Protein AF-0000000084495344 (afdb_homodimer)

Secondary structure (DSSP, 8-state):
-HHHHHHHHHHHHHHHHHHHHHS-GGGHHHHHHHHHHHHHHHHHHHHHHHHTTSEE-SS-SBTTTB-S-IIIIIIIHHHHHHHHHHT--TTS-HHHHHHHHHHHHHHHHHHHHHHHHH-SS-EESS--HHHHHHHHHHHHHHHHHHHHHHHHHHHHHHHHHHH-/-HHHHHHHHHHHHHHHHHHHHHS-GGGHHHHHHHHHHHHHHHHHHHHHHHHTTSEE-SS-SSTTTB-S-IIIIIIIHHHHHHHHHHT--TTS-HHHHHHHHHHHHHHHHHHHHHHHHH-SS-EESS--HHHHHHHHHHHHHHHHHHHHHHHHHHHHHHHHHHH-

Radius of gyration: 20.52 Å; Cα contacts (8 Å, |Δi|>4): 368; chains: 2; bounding box: 49×56×41 Å

Foldseek 3Di:
DVVVVVVLVVLVVCLVVCLPPLADPVCNVLLVLLLVLLLVVQVVVQVVCVVVFQKFFPDDPDPPPDRDLCSVRNGNLSSLLSSLLRPQDPPDDPVVNVVSLLVSLVVSLVVVVCCQVPHRGMHGGNQDSVNVSVVSSVSSVVSNVVSCVVVVCVVVVVVVVVVD/DVVVVVVLVVLVVCLVVCLDVLADPVCNVLLVLLLVLLLVPQVVVQVVCVVVFQKFFPDDPDPPPDRDLCSVRNGNLSSLLSSLLRPQDPPDDPVVNVVSLLVSLVVVLVVVVCCQVPHRGMHGGNQDSVNVSVVSSVSSVVSNVVSCVVVVCVVVVVVVVVVD

Sequence (328 aa):
MIMEYFILAAMWVFGFVGFILFIPHKDRRKGFLALMVFQAFIWLCDMPSFTFGLLSAPVWEFPKATDLAITINYFFYPVLFSIYYVNQKPQETKWTRFTYFFVWISAITIFDIIIEKYTDLLEYGFLTWYGMWIYIVFLFFVSQACCNWFFKDKALFQAERRETMIMEYFILAAMWVFGFVGFILFIPHKDRRKGFLALMVFQAFIWLCDMPSFTFGLLSAPVWEFPKATDLAITINYFFYPVLFSIYYVNQKPQETKWTRFTYFFVWISAITIFDIIIEKYTDLLEYGFLTWYGMWIYIVFLFFVSQACCNWFFKDKALFQAERRET

Organism: NCBI:txid1637975

Structure (mmCIF, N/CA/C/O backbone):
data_AF-0000000084495344-model_v1
#
loop_
_entity.id
_entity.type
_entity.pdbx_description
1 polymer 'Uncharacterized protein'
#
loop_
_atom_site.group_PDB
_atom_site.id
_atom_site.type_symbol
_atom_site.label_atom_id
_atom_site.label_alt_id
_atom_site.label_comp_id
_atom_site.label_asym_id
_atom_site.label_entity_id
_atom_site.label_seq_id
_atom_site.pdbx_PDB_ins_code
_atom_site.Cartn_x
_atom_site.Cartn_y
_atom_site.Cartn_z
_atom_site.occupancy
_atom_site.B_iso_or_equiv
_atom_site.auth_seq_id
_atom_site.auth_comp_id
_atom_site.auth_asym_id
_atom_site.auth_atom_id
_atom_site.pdbx_PDB_model_num
ATOM 1 N N . MET A 1 1 ? -14.719 -14.5 -18.672 1 77.62 1 MET A N 1
ATOM 2 C CA . MET A 1 1 ? -13.383 -13.906 -18.641 1 77.62 1 MET A CA 1
ATOM 3 C C . MET A 1 1 ? -13.422 -12.461 -19.125 1 77.62 1 MET A C 1
ATOM 5 O O . MET A 1 1 ? -12.969 -11.555 -18.422 1 77.62 1 MET A O 1
ATOM 9 N N . ILE A 1 2 ? -14.211 -12.227 -20.25 1 82.5 2 ILE A N 1
ATOM 10 C CA . ILE A 1 2 ? -14.266 -10.883 -20.812 1 82.5 2 ILE A CA 1
ATOM 11 C C . ILE A 1 2 ? -15.086 -9.977 -19.891 1 82.5 2 ILE A C 1
ATOM 13 O O . ILE A 1 2 ? -14.711 -8.828 -19.641 1 82.5 2 ILE A O 1
ATOM 17 N N . MET A 1 3 ? -16.172 -10.484 -19.406 1 89.19 3 MET A N 1
ATOM 18 C CA . MET A 1 3 ? -17.031 -9.711 -18.516 1 89.19 3 MET A CA 1
ATOM 19 C C . MET A 1 3 ? -16.281 -9.266 -17.266 1 89.19 3 MET A C 1
ATOM 21 O O . MET A 1 3 ? -16.484 -8.156 -16.766 1 89.19 3 MET A O 1
ATOM 25 N N . GLU A 1 4 ? -15.445 -10.016 -16.797 1 92.12 4 GLU A N 1
ATOM 26 C CA . GLU A 1 4 ? -14.68 -9.719 -15.586 1 92.12 4 GLU A CA 1
ATOM 27 C C . GLU A 1 4 ? -13.727 -8.547 -15.82 1 92.12 4 GLU A C 1
ATOM 29 O O . GLU A 1 4 ? -13.562 -7.691 -14.953 1 92.12 4 GLU A O 1
ATOM 34 N N . TYR A 1 5 ? -13.227 -8.445 -16.984 1 90.44 5 TYR A N 1
ATOM 35 C CA . TYR A 1 5 ? -12.289 -7.363 -17.297 1 90.44 5 TYR A CA 1
ATOM 36 C C . TYR A 1 5 ? -13.031 -6.043 -17.469 1 90.44 5 TYR A C 1
ATOM 38 O O . TYR A 1 5 ? -12.5 -4.98 -17.141 1 90.44 5 TYR A O 1
ATOM 46 N N . PHE A 1 6 ? -14.234 -6.215 -17.984 1 91.06 6 PHE A N 1
ATOM 47 C CA . PHE A 1 6 ? -15.055 -5.016 -18.078 1 91.06 6 PHE A CA 1
ATOM 48 C C . PHE A 1 6 ? -15.422 -4.492 -16.703 1 91.06 6 PHE A C 1
ATOM 50 O O . PHE A 1 6 ? -15.43 -3.281 -16.469 1 91.06 6 PHE A O 1
ATOM 57 N N . ILE A 1 7 ? -15.727 -5.395 -15.836 1 91.94 7 ILE A N 1
ATOM 58 C CA . ILE A 1 7 ? -16.078 -5.016 -14.469 1 91.94 7 ILE A CA 1
ATOM 59 C C . ILE A 1 7 ? -14.875 -4.371 -13.781 1 91.94 7 ILE A C 1
ATOM 61 O O . ILE A 1 7 ? -15.016 -3.361 -13.086 1 91.94 7 ILE A O 1
ATOM 65 N N . LEU A 1 8 ? -13.727 -4.906 -14.023 1 93.06 8 LEU A N 1
ATOM 66 C CA . LEU A 1 8 ? -12.508 -4.352 -13.453 1 93.06 8 LEU A CA 1
ATOM 67 C C . LEU A 1 8 ? -12.258 -2.941 -13.977 1 93.06 8 LEU A C 1
ATOM 69 O O . LEU A 1 8 ? -11.938 -2.035 -13.203 1 93.06 8 LEU A O 1
ATOM 73 N N . ALA A 1 9 ? -12.43 -2.783 -15.273 1 92.62 9 ALA A N 1
ATOM 74 C CA . ALA A 1 9 ? -12.258 -1.465 -15.875 1 92.62 9 ALA A CA 1
ATOM 75 C C . ALA A 1 9 ? -13.258 -0.465 -15.305 1 92.62 9 ALA A C 1
ATOM 77 O O . ALA A 1 9 ? -12.914 0.688 -15.039 1 92.62 9 ALA A O 1
ATOM 78 N N . ALA A 1 10 ? -14.422 -0.917 -15.141 1 92.31 10 ALA A N 1
ATOM 79 C CA . ALA A 1 10 ? -15.453 -0.066 -14.562 1 92.31 10 ALA A CA 1
ATOM 80 C C . ALA A 1 10 ? -15.094 0.342 -13.133 1 92.31 10 ALA A C 1
ATOM 82 O O . ALA A 1 10 ? -15.32 1.487 -12.734 1 92.31 10 ALA A O 1
ATOM 83 N N . MET A 1 11 ? -14.523 -0.569 -12.367 1 92.94 11 MET A N 1
ATOM 84 C CA . MET A 1 11 ? -14.125 -0.271 -10.992 1 92.94 11 MET A CA 1
ATOM 85 C C . MET A 1 11 ? -13.023 0.788 -10.961 1 92.94 11 MET A C 1
ATOM 87 O O . MET A 1 11 ? -13 1.631 -10.062 1 92.94 11 MET A O 1
ATOM 91 N N . TRP A 1 12 ? -12.188 0.731 -11.945 1 92.25 12 TRP A N 1
ATOM 92 C CA . TRP A 1 12 ? -11.148 1.755 -12.047 1 92.25 12 TRP A CA 1
ATOM 93 C C . TRP A 1 12 ? -11.758 3.121 -12.344 1 92.25 12 TRP A C 1
ATOM 95 O O . TRP A 1 12 ? -11.43 4.109 -11.68 1 92.25 12 TRP A O 1
ATOM 105 N N . VAL A 1 13 ? -12.641 3.152 -13.25 1 92.94 13 VAL A N 1
ATOM 106 C CA . VAL A 1 13 ? -13.281 4.402 -13.641 1 92.94 13 VAL A CA 1
ATOM 107 C C . VAL A 1 13 ? -14.117 4.941 -12.484 1 92.94 13 VAL A C 1
ATOM 109 O O . VAL A 1 13 ? -13.977 6.102 -12.094 1 92.94 13 VAL A O 1
ATOM 112 N N . PHE A 1 14 ? -14.898 4.082 -11.898 1 91.81 14 PHE A N 1
ATOM 113 C CA . PHE A 1 14 ? -15.773 4.496 -10.805 1 91.81 14 PHE A CA 1
ATOM 114 C C . PHE A 1 14 ? -14.953 4.891 -9.586 1 91.81 14 PHE A C 1
ATOM 116 O O . PHE A 1 14 ? -15.336 5.801 -8.844 1 91.81 14 PHE A O 1
ATOM 123 N N . GLY A 1 15 ? -13.883 4.156 -9.414 1 94.12 15 GLY A N 1
ATOM 124 C CA . GLY A 1 15 ? -13.016 4.523 -8.312 1 94.12 15 GLY A CA 1
ATOM 125 C C . GLY A 1 15 ? -12.391 5.895 -8.477 1 94.12 15 GLY A C 1
ATOM 126 O O . GLY A 1 15 ? -12.414 6.707 -7.551 1 94.12 15 GLY A O 1
ATOM 127 N N . PHE A 1 16 ? -11.891 6.129 -9.641 1 93.62 16 PHE A N 1
ATOM 128 C CA . PHE A 1 16 ? -11.266 7.418 -9.906 1 93.62 16 PHE A CA 1
ATOM 129 C C . PHE A 1 16 ? -12.297 8.539 -9.883 1 93.62 16 PHE A C 1
ATOM 131 O O . PHE A 1 16 ? -12.086 9.57 -9.242 1 93.62 16 PHE A O 1
ATOM 138 N N . VAL A 1 17 ? -13.359 8.336 -10.539 1 92.44 17 VAL A N 1
ATOM 139 C CA . VAL A 1 17 ? -14.414 9.336 -10.609 1 92.44 17 VAL A CA 1
ATOM 140 C C . VAL A 1 17 ? -14.992 9.578 -9.219 1 92.44 17 VAL A C 1
ATOM 142 O O . VAL A 1 17 ? -15.234 10.719 -8.828 1 92.44 17 VAL A O 1
ATOM 145 N N . GLY A 1 18 ? -15.258 8.5 -8.523 1 92.19 18 GLY A N 1
ATOM 146 C CA . GLY A 1 18 ? -15.758 8.633 -7.164 1 92.19 18 GLY A CA 1
ATOM 147 C C . GLY A 1 18 ? -14.82 9.398 -6.25 1 92.19 18 GLY A C 1
ATOM 148 O O . GLY A 1 18 ? -15.266 10.234 -5.461 1 92.19 18 GLY A O 1
ATOM 149 N N . PHE A 1 19 ? -13.578 9.094 -6.398 1 93.31 19 PHE A N 1
ATOM 150 C CA . PHE A 1 19 ? -12.578 9.781 -5.578 1 93.31 19 PHE A CA 1
ATOM 151 C C . PHE A 1 19 ? -12.602 11.281 -5.84 1 93.31 19 PHE A C 1
ATOM 153 O O . PHE A 1 19 ? -12.578 12.078 -4.906 1 93.31 19 PHE A O 1
ATOM 160 N N . ILE A 1 20 ? -12.773 11.695 -7.07 1 90.94 20 ILE A N 1
ATOM 161 C CA . ILE A 1 20 ? -12.719 13.102 -7.465 1 90.94 20 ILE A CA 1
ATOM 162 C C . ILE A 1 20 ? -14.047 13.781 -7.133 1 90.94 20 ILE A C 1
ATOM 164 O O . ILE A 1 20 ? -14.062 14.93 -6.68 1 90.94 20 ILE A O 1
ATOM 168 N N . LEU A 1 21 ? -15.094 13.102 -7.309 1 91.31 21 LEU A N 1
ATOM 169 C CA . LEU A 1 21 ? -16.422 13.695 -7.152 1 91.31 21 LEU A CA 1
ATOM 170 C C . LEU A 1 21 ? -16.828 13.75 -5.684 1 91.31 21 LEU A C 1
ATOM 172 O O . LEU A 1 21 ? -17.453 14.719 -5.242 1 91.31 21 LEU A O 1
ATOM 176 N N . PHE A 1 22 ? -16.484 12.727 -4.914 1 92.88 22 PHE A N 1
ATOM 177 C CA . PHE A 1 22 ? -17.016 12.625 -3.562 1 92.88 22 PHE A CA 1
ATOM 178 C C . PHE A 1 22 ? -16.031 13.172 -2.547 1 92.88 22 PHE A C 1
ATOM 180 O O . PHE A 1 22 ? -16.359 13.305 -1.364 1 92.88 22 PHE A O 1
ATOM 187 N N . ILE A 1 23 ? -14.906 13.406 -2.916 1 91.81 23 ILE A N 1
ATOM 188 C CA . ILE A 1 23 ? -13.922 14.031 -2.035 1 91.81 23 ILE A CA 1
ATOM 189 C C . ILE A 1 23 ? -13.641 15.453 -2.502 1 91.81 23 ILE A C 1
ATOM 191 O O . ILE A 1 23 ? -13.078 15.664 -3.578 1 91.81 23 ILE A O 1
ATOM 195 N N . PRO A 1 24 ? -14.094 16.406 -1.676 1 89.94 24 PRO A N 1
ATOM 196 C CA . PRO A 1 24 ? -13.844 17.812 -2.035 1 89.94 24 PRO A CA 1
ATOM 197 C C . PRO A 1 24 ? -12.359 18.109 -2.203 1 89.94 24 PRO A C 1
ATOM 199 O O . PRO A 1 24 ? -11.516 17.453 -1.595 1 89.94 24 PRO A O 1
ATOM 202 N N . HIS A 1 25 ? -12.055 19.062 -2.969 1 88.06 25 HIS A N 1
ATOM 203 C CA . HIS A 1 25 ? -10.68 19.438 -3.289 1 88.06 25 HIS A CA 1
ATOM 204 C C . HIS A 1 25 ? -9.898 19.797 -2.029 1 88.06 25 HIS A C 1
ATOM 206 O O . HIS A 1 25 ? -8.703 19.469 -1.926 1 88.06 25 HIS A O 1
ATOM 212 N N . LYS A 1 26 ? -10.523 20.406 -1.054 1 84.94 26 LYS A N 1
ATOM 213 C CA . LYS A 1 26 ? -9.875 20.859 0.174 1 84.94 26 LYS A CA 1
ATOM 214 C C . LYS A 1 26 ? -9.477 19.672 1.048 1 84.94 26 LYS A C 1
ATOM 216 O O . LYS A 1 26 ? -8.562 19.766 1.871 1 84.94 26 LYS A O 1
ATOM 221 N N . ASP A 1 27 ? -10.195 18.469 0.777 1 89.44 27 ASP A N 1
ATOM 222 C CA . ASP A 1 27 ? -9.969 17.312 1.638 1 89.44 27 ASP A CA 1
ATOM 223 C C . ASP A 1 27 ? -9.266 16.188 0.875 1 89.44 27 ASP A C 1
ATOM 225 O O . ASP A 1 27 ? -9.242 15.039 1.329 1 89.44 27 ASP A O 1
ATOM 229 N N . ARG A 1 28 ? -8.742 16.469 -0.25 1 89 28 ARG A N 1
ATOM 230 C CA . ARG A 1 28 ? -8.109 15.453 -1.088 1 89 28 ARG A CA 1
ATOM 231 C C . ARG A 1 28 ? -6.879 14.867 -0.404 1 89 28 ARG A C 1
ATOM 233 O O . ARG A 1 28 ? -6.582 13.68 -0.566 1 89 28 ARG A O 1
ATOM 240 N N . ARG A 1 29 ? -6.188 15.609 0.376 1 86.69 29 ARG A N 1
ATOM 241 C CA . ARG A 1 29 ? -5.031 15.109 1.112 1 86.69 29 ARG A CA 1
ATOM 242 C C . ARG A 1 29 ? -5.449 14.094 2.168 1 86.69 29 ARG A C 1
ATOM 244 O O . ARG A 1 29 ? -4.805 13.055 2.328 1 86.69 29 ARG A O 1
ATOM 251 N N . LYS A 1 30 ? -6.504 14.484 2.77 1 88.94 30 LYS A N 1
ATOM 252 C CA . LYS A 1 30 ? -7.062 13.578 3.77 1 88.94 30 LYS A CA 1
ATOM 253 C C . LYS A 1 30 ? -7.531 12.273 3.129 1 88.94 30 LYS A C 1
ATOM 255 O O . LYS A 1 30 ? -7.293 11.188 3.67 1 88.94 30 LYS A O 1
ATOM 260 N N . GLY A 1 31 ? -8.133 12.445 1.997 1 93 31 GLY A N 1
ATOM 261 C CA . GLY A 1 31 ? -8.602 11.273 1.271 1 93 31 GLY A CA 1
ATOM 262 C C . GLY A 1 31 ? -7.473 10.383 0.781 1 93 31 GLY A C 1
ATOM 263 O O . GLY A 1 31 ? -7.566 9.156 0.854 1 93 31 GLY A O 1
ATOM 264 N N . PHE A 1 32 ? -6.488 10.992 0.297 1 92.12 32 PHE A N 1
ATOM 265 C CA . PHE A 1 32 ? -5.34 10.25 -0.21 1 92.12 32 PHE A CA 1
ATOM 266 C C . PHE A 1 32 ? -4.648 9.492 0.915 1 92.12 32 PHE A C 1
ATOM 268 O O . PHE A 1 32 ? -4.25 8.336 0.738 1 92.12 32 PHE A O 1
ATOM 275 N N . LEU A 1 33 ? -4.523 10.117 2.018 1 90.88 33 LEU A N 1
ATOM 276 C CA . LEU A 1 33 ? -3.938 9.445 3.17 1 90.88 33 LEU A CA 1
ATOM 277 C C . LEU A 1 33 ? -4.777 8.242 3.584 1 90.88 33 LEU A C 1
ATOM 279 O O . LEU A 1 33 ? -4.242 7.164 3.842 1 90.88 33 LEU A O 1
ATOM 283 N N . ALA A 1 34 ? -6 8.5 3.637 1 94.38 34 ALA A N 1
ATOM 284 C CA . ALA A 1 34 ? -6.898 7.418 4.027 1 94.38 34 ALA A CA 1
ATOM 285 C C . ALA A 1 34 ? -6.781 6.234 3.07 1 94.38 34 ALA A C 1
ATOM 287 O O . ALA A 1 34 ? -6.777 5.082 3.5 1 94.38 34 ALA A O 1
ATOM 288 N N . LEU A 1 35 ? -6.688 6.535 1.831 1 95.75 35 LEU A N 1
ATOM 289 C CA . LEU A 1 35 ? -6.523 5.508 0.809 1 95.75 35 LEU A CA 1
ATOM 290 C C . LEU A 1 35 ? -5.242 4.711 1.041 1 95.75 35 LEU A C 1
ATOM 292 O O . LEU A 1 35 ? -5.258 3.479 1.008 1 95.75 35 LEU A O 1
ATOM 296 N N . MET A 1 36 ? -4.258 5.375 1.321 1 94.5 36 MET A N 1
ATOM 297 C CA . MET A 1 36 ? -2.959 4.734 1.508 1 94.5 36 MET A CA 1
ATOM 298 C C . MET A 1 36 ? -2.941 3.904 2.787 1 94.5 36 MET A C 1
ATOM 300 O O . MET A 1 36 ? -2.34 2.83 2.826 1 94.5 36 MET A O 1
ATOM 304 N N . VAL A 1 37 ? -3.547 4.457 3.795 1 94.12 37 VAL A N 1
ATOM 305 C CA . VAL A 1 37 ? -3.615 3.727 5.055 1 94.12 37 VAL A CA 1
ATOM 306 C C . VAL A 1 37 ? -4.336 2.396 4.848 1 94.12 37 VAL A C 1
ATOM 308 O O . VAL A 1 37 ? -3.859 1.349 5.289 1 94.12 37 VAL A O 1
ATOM 311 N N . PHE A 1 38 ? -5.41 2.49 4.184 1 96.44 38 PHE A N 1
ATOM 312 C CA . PHE A 1 38 ? -6.16 1.268 3.926 1 96.44 38 PHE A CA 1
ATOM 313 C C . PHE A 1 38 ? -5.32 0.276 3.129 1 96.44 38 PHE A C 1
ATOM 315 O O . PHE A 1 38 ? -5.336 -0.925 3.408 1 96.44 38 PHE A O 1
ATOM 322 N N . GLN A 1 39 ? -4.602 0.767 2.156 1 94.06 39 GLN A N 1
ATOM 323 C CA . GLN A 1 39 ? -3.736 -0.082 1.342 1 94.06 39 GLN A CA 1
ATOM 324 C C . GLN A 1 39 ? -2.672 -0.766 2.195 1 94.06 39 GLN A C 1
ATOM 326 O O . GL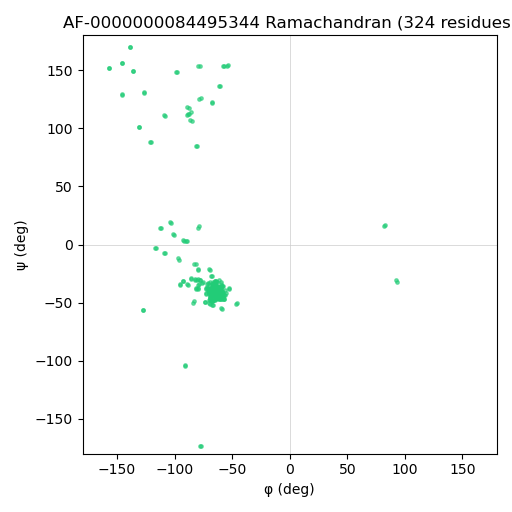N A 1 39 ? -2.324 -1.923 1.954 1 94.06 39 GLN A O 1
ATOM 331 N N . ALA A 1 40 ? -2.207 -0.07 3.131 1 91.81 40 ALA A N 1
ATOM 332 C CA . ALA A 1 40 ? -1.137 -0.593 3.979 1 91.81 40 ALA A CA 1
ATOM 333 C C . ALA A 1 40 ? -1.635 -1.754 4.836 1 91.81 40 ALA A C 1
ATOM 335 O O . ALA A 1 40 ? -0.877 -2.678 5.141 1 91.81 40 ALA A O 1
ATOM 336 N N . PHE A 1 41 ? -2.861 -1.758 5.117 1 93.19 41 PHE A N 1
ATOM 337 C CA . PHE A 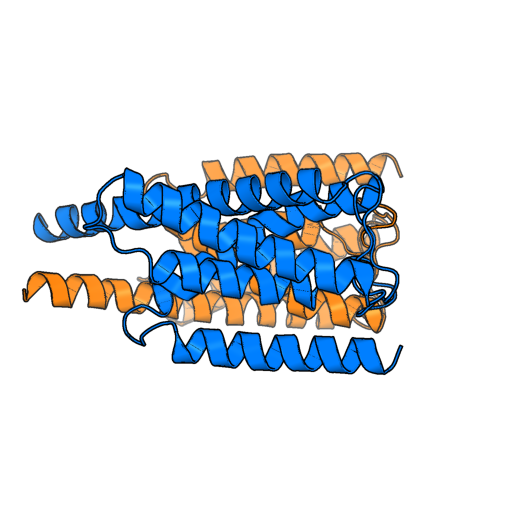1 41 ? -3.391 -2.793 6 1 93.19 41 PHE A CA 1
ATOM 338 C C . PHE A 1 41 ? -3.967 -3.949 5.191 1 93.19 41 PHE A C 1
ATOM 340 O O . PHE A 1 41 ? -3.846 -5.109 5.59 1 93.19 41 PHE A O 1
ATOM 347 N N . ILE A 1 42 ? -4.5 -3.545 4.094 1 93.25 42 ILE A N 1
ATOM 348 C CA . ILE A 1 42 ? -5.207 -4.598 3.373 1 93.25 42 ILE A CA 1
ATOM 349 C C . ILE A 1 42 ? -4.203 -5.605 2.814 1 93.25 42 ILE A C 1
ATOM 351 O O . ILE A 1 42 ? -4.469 -6.809 2.789 1 93.25 42 ILE A O 1
ATOM 355 N N . TRP A 1 43 ? -3.086 -5.184 2.338 1 86.5 43 TRP A N 1
ATOM 356 C CA . TRP A 1 43 ? -2.135 -6.148 1.803 1 86.5 43 TRP A CA 1
ATOM 357 C C . TRP A 1 43 ? -1.622 -7.074 2.902 1 86.5 43 TRP A C 1
ATOM 359 O O . TRP A 1 43 ? -1.382 -8.258 2.662 1 86.5 43 TRP A O 1
ATOM 369 N N . LEU A 1 44 ? -1.488 -6.625 4.086 1 86.56 44 LEU A N 1
ATOM 370 C CA . LEU A 1 44 ? -1.054 -7.43 5.223 1 86.56 44 LEU A CA 1
ATOM 371 C C . LEU A 1 44 ? -2.074 -8.516 5.539 1 86.56 44 LEU A C 1
ATOM 373 O O . LEU A 1 44 ? -1.704 -9.633 5.922 1 86.56 44 LEU A O 1
ATOM 377 N N . CYS A 1 45 ? -3.248 -8.18 5.348 1 90.94 45 CYS A N 1
ATOM 378 C CA . CYS A 1 45 ? -4.316 -9.109 5.695 1 90.94 45 CYS A CA 1
ATOM 379 C C . CYS A 1 45 ? -4.633 -10.031 4.523 1 90.94 45 CYS A C 1
ATOM 381 O O . CYS A 1 45 ? -4.973 -11.203 4.723 1 90.94 45 CYS A O 1
ATOM 383 N N . ASP A 1 46 ? -4.52 -9.508 3.342 1 90.5 46 ASP A N 1
ATOM 384 C CA . ASP A 1 46 ? -4.883 -10.273 2.15 1 90.5 46 ASP A CA 1
ATOM 385 C C . ASP A 1 46 ? -3.873 -11.383 1.879 1 90.5 46 ASP A C 1
ATOM 387 O O . ASP A 1 46 ? -4.246 -12.484 1.466 1 90.5 46 ASP A O 1
ATOM 391 N N . MET A 1 47 ? -2.623 -11.148 2.104 1 88.25 47 MET A N 1
ATOM 392 C CA . MET A 1 47 ? -1.587 -12.133 1.798 1 88.25 47 MET A CA 1
ATOM 393 C C . MET A 1 47 ? -1.826 -13.43 2.561 1 88.25 47 MET A C 1
ATOM 395 O O . MET A 1 47 ? -1.956 -14.492 1.954 1 88.25 47 MET A O 1
ATOM 399 N N . PRO A 1 48 ? -1.938 -13.352 3.844 1 88.06 48 PRO A N 1
ATOM 400 C CA . PRO A 1 48 ? -2.236 -14.594 4.559 1 88.06 48 PRO A CA 1
ATOM 401 C C . PRO A 1 48 ? -3.615 -15.156 4.219 1 88.06 48 PRO A C 1
ATOM 403 O O . PRO A 1 48 ? -3.799 -16.375 4.184 1 88.06 48 PRO A O 1
ATOM 406 N N . SER A 1 49 ? -4.59 -14.297 4 1 90.12 49 SER A N 1
ATOM 407 C CA . SER A 1 49 ? -5.938 -14.758 3.693 1 90.12 49 SER A CA 1
ATOM 408 C C . SER A 1 49 ? -5.969 -15.57 2.4 1 90.12 49 SER A C 1
ATOM 410 O O . SER A 1 49 ? -6.672 -16.578 2.309 1 90.12 49 SER A O 1
ATOM 412 N N . PHE A 1 50 ? -5.219 -15.172 1.442 1 89.56 50 PHE A N 1
ATOM 413 C CA . PHE A 1 50 ? -5.176 -15.883 0.17 1 89.56 50 PHE A CA 1
ATOM 414 C C . PHE A 1 50 ? -4.301 -17.125 0.272 1 89.56 50 PHE A C 1
ATOM 416 O O . PHE A 1 50 ? -4.594 -18.156 -0.342 1 89.56 50 PHE A O 1
ATOM 423 N N . THR A 1 51 ? -3.248 -17.062 1.057 1 88.62 51 THR A N 1
ATOM 424 C CA . THR A 1 51 ? -2.322 -18.172 1.221 1 88.62 51 THR A CA 1
ATOM 425 C C . THR A 1 51 ? -2.994 -19.344 1.95 1 88.62 51 THR A C 1
ATOM 427 O O . THR A 1 51 ? -2.809 -20.5 1.583 1 88.62 51 THR A O 1
ATOM 430 N N . PHE A 1 52 ? -3.812 -19 2.914 1 90.75 52 PHE A N 1
ATOM 431 C CA . PHE A 1 52 ? -4.449 -20.031 3.719 1 90.75 52 PHE A CA 1
ATOM 432 C C . PHE A 1 52 ? -5.809 -20.406 3.137 1 90.75 52 PHE A C 1
ATOM 434 O O . PHE A 1 52 ? -6.559 -21.172 3.748 1 90.75 52 PHE A O 1
ATOM 441 N N . GLY A 1 53 ? -6.184 -19.859 2.016 1 89.25 53 GLY A N 1
ATOM 442 C CA . GLY A 1 53 ? -7.367 -20.266 1.277 1 89.25 53 GLY A CA 1
ATOM 443 C C . GLY A 1 53 ? -8.648 -19.641 1.807 1 89.25 53 GLY A C 1
ATOM 444 O O . GLY A 1 53 ? -9.742 -20.172 1.583 1 89.25 53 GLY A O 1
ATOM 445 N N . LEU A 1 54 ? -8.508 -18.625 2.596 1 90.12 54 LEU A N 1
ATOM 446 C CA . LEU A 1 54 ? -9.688 -17.906 3.057 1 90.12 54 LEU A CA 1
ATOM 447 C C . LEU A 1 54 ? -10.359 -17.172 1.9 1 90.12 54 LEU A C 1
ATOM 449 O O . LEU A 1 54 ? -11.594 -17.078 1.851 1 90.12 54 LEU A O 1
ATOM 453 N N . LEU A 1 55 ? -9.594 -16.641 0.991 1 90.5 55 LEU A N 1
ATOM 454 C CA . LEU A 1 55 ? -10.039 -15.945 -0.214 1 90.5 55 LEU A CA 1
ATOM 455 C C . LEU A 1 55 ? -9.219 -16.391 -1.426 1 90.5 55 LEU A C 1
ATOM 457 O O . LEU A 1 55 ? -8.078 -16.828 -1.282 1 90.5 55 LEU A O 1
ATOM 461 N N . SER A 1 56 ? -9.844 -16.359 -2.51 1 89.38 56 SER A N 1
ATOM 462 C CA . SER A 1 56 ? -9.148 -16.656 -3.76 1 89.38 56 SER A CA 1
ATOM 463 C C . SER A 1 56 ? -9.703 -15.82 -4.906 1 89.38 56 SER A C 1
ATOM 465 O O . SER A 1 56 ? -10.812 -15.289 -4.812 1 89.38 56 SER A O 1
ATOM 467 N N . ALA A 1 57 ? -8.922 -15.633 -5.871 1 89.62 57 ALA A N 1
ATOM 468 C CA . ALA A 1 57 ? -9.312 -14.922 -7.082 1 89.62 57 ALA A CA 1
ATOM 469 C C . ALA A 1 57 ? -8.93 -15.711 -8.336 1 89.62 57 ALA A C 1
ATOM 471 O O . ALA A 1 57 ? -7.777 -15.664 -8.773 1 89.62 57 ALA A O 1
ATOM 472 N N . PRO A 1 58 ? -9.852 -16.344 -8.883 1 86.06 58 PRO A N 1
ATOM 473 C CA . PRO A 1 58 ? -9.555 -17.203 -10.023 1 86.06 58 PRO A CA 1
ATOM 474 C C . PRO A 1 58 ? -9.086 -16.438 -11.25 1 86.06 58 PRO A C 1
ATOM 476 O O . PRO A 1 58 ? -8.336 -16.969 -12.078 1 86.06 58 PRO A O 1
ATOM 479 N N . VAL A 1 59 ? -9.68 -15.227 -11.406 1 84.5 59 VAL A N 1
ATOM 480 C CA . VAL A 1 59 ? -9.219 -14.398 -12.508 1 84.5 59 VAL A CA 1
ATOM 481 C C . VAL A 1 59 ? -8.039 -13.531 -12.055 1 84.5 59 VAL A C 1
ATOM 483 O O . VAL A 1 59 ? -8.195 -12.672 -11.188 1 84.5 59 VAL A O 1
ATOM 486 N N . TRP A 1 60 ? -6.895 -13.844 -12.625 1 77.62 60 TRP A N 1
ATOM 487 C CA . TRP A 1 60 ? -5.664 -13.156 -12.234 1 77.62 60 TRP A CA 1
ATOM 488 C C . TRP A 1 60 ? -5.453 -11.906 -13.086 1 77.62 60 TRP A C 1
ATOM 490 O O . TRP A 1 60 ? -5.375 -11.984 -14.312 1 77.62 60 TRP A O 1
ATOM 500 N N . GLU A 1 61 ? -5.43 -10.836 -12.492 1 80.19 61 GLU A N 1
ATOM 501 C CA . GLU A 1 61 ? -5.125 -9.602 -13.203 1 80.19 61 GLU A CA 1
ATOM 502 C C . GLU A 1 61 ? -3.66 -9.555 -13.625 1 80.19 61 GLU A C 1
ATOM 504 O O . GLU A 1 61 ? -3.342 -9.086 -14.719 1 80.19 61 GLU A O 1
ATOM 509 N N . PHE A 1 62 ? -2.803 -9.938 -12.789 1 83.88 62 PHE A N 1
ATOM 510 C CA . PHE A 1 62 ? -1.37 -10.023 -13.047 1 83.88 62 PHE A CA 1
ATOM 511 C C . PHE A 1 62 ? -0.864 -11.445 -12.844 1 83.88 62 PHE A C 1
ATOM 513 O O . PHE A 1 62 ? -0.361 -11.781 -11.766 1 83.88 62 PHE A O 1
ATOM 520 N N . PRO A 1 63 ? -1.005 -12.047 -13.984 1 80.81 63 PRO A N 1
ATOM 521 C CA . PRO A 1 63 ? -0.582 -13.445 -13.859 1 80.81 63 PRO A CA 1
ATOM 522 C C . PRO A 1 63 ? 0.888 -13.586 -13.461 1 80.81 63 PRO A C 1
ATOM 524 O O . PRO A 1 63 ? 1.706 -12.727 -13.805 1 80.81 63 PRO A O 1
ATOM 527 N N . LYS A 1 64 ? 1.281 -14.391 -12.609 1 79.5 64 LYS A N 1
ATOM 528 C CA . LYS A 1 64 ? 2.645 -14.68 -12.172 1 79.5 64 LYS A CA 1
ATOM 529 C C . LYS A 1 64 ? 3.037 -13.82 -10.977 1 79.5 64 LYS A C 1
ATOM 531 O O . LYS A 1 64 ? 3.9 -14.203 -10.188 1 79.5 64 LYS A O 1
ATOM 536 N N . ALA A 1 65 ? 2.4 -12.609 -11.016 1 83.12 65 ALA A N 1
ATOM 537 C CA . ALA A 1 65 ? 2.775 -11.719 -9.922 1 83.12 65 ALA A CA 1
ATOM 538 C C . ALA A 1 65 ? 1.96 -12.023 -8.664 1 83.12 65 ALA A C 1
ATOM 540 O O . ALA A 1 65 ? 2.52 -12.188 -7.578 1 83.12 65 ALA A O 1
ATOM 541 N N . THR A 1 66 ? 0.709 -12.078 -8.906 1 86.75 66 THR A N 1
ATOM 542 C CA . THR A 1 66 ? -0.107 -12.266 -7.711 1 86.75 66 THR A CA 1
ATOM 543 C C . THR A 1 66 ? -1.458 -12.875 -8.07 1 86.75 66 THR A C 1
ATOM 545 O O . THR A 1 66 ? -1.96 -12.68 -9.18 1 86.75 66 THR A O 1
ATOM 548 N N . ASP A 1 67 ? -1.959 -13.578 -7.105 1 86.31 67 ASP A N 1
ATOM 549 C CA . ASP A 1 67 ? -3.301 -14.133 -7.23 1 86.31 67 ASP A CA 1
ATOM 550 C C . ASP A 1 67 ? -4.32 -13.289 -6.465 1 86.31 67 ASP A C 1
ATOM 552 O O . ASP A 1 67 ? -5.484 -13.68 -6.336 1 86.31 67 ASP A O 1
ATOM 556 N N . LEU A 1 68 ? -3.816 -12.195 -6.016 1 87.94 68 LEU A N 1
ATOM 557 C CA . LEU A 1 68 ? -4.684 -11.312 -5.246 1 87.94 68 LEU A CA 1
ATOM 558 C C . LEU A 1 68 ? -5.602 -10.516 -6.168 1 87.94 68 LEU A C 1
ATOM 560 O O . LEU A 1 68 ? -5.285 -10.312 -7.344 1 87.94 68 LEU A O 1
ATOM 564 N N . ALA A 1 69 ? -6.73 -10.133 -5.641 1 89.69 69 ALA A N 1
ATOM 565 C CA . ALA A 1 69 ? -7.625 -9.234 -6.363 1 89.69 69 ALA A CA 1
ATOM 566 C C . ALA A 1 69 ? -7.164 -7.785 -6.234 1 89.69 69 ALA A C 1
ATOM 568 O O . ALA A 1 69 ? -7.727 -7.016 -5.449 1 89.69 69 ALA A O 1
ATOM 569 N N . ILE A 1 70 ? -6.293 -7.371 -7.043 1 89.44 70 ILE A N 1
ATOM 570 C CA . ILE A 1 70 ? -5.578 -6.105 -6.902 1 89.44 70 ILE A CA 1
ATOM 571 C C . ILE A 1 70 ? -6.547 -4.945 -7.098 1 89.44 70 ILE A C 1
ATOM 573 O O . ILE A 1 70 ? -6.609 -4.035 -6.266 1 89.44 70 ILE A O 1
ATOM 577 N N . THR A 1 71 ? -7.27 -4.926 -8.117 1 91.31 71 THR A N 1
ATOM 578 C CA . THR A 1 71 ? -8.18 -3.832 -8.422 1 91.31 71 THR A CA 1
ATOM 579 C C . THR A 1 71 ? -9.195 -3.643 -7.305 1 91.31 71 THR A C 1
ATOM 581 O O . THR A 1 71 ? -9.406 -2.525 -6.828 1 91.31 71 THR A O 1
ATOM 584 N N . ILE A 1 72 ? -9.727 -4.719 -6.844 1 92.56 72 ILE A N 1
ATOM 585 C CA . ILE A 1 72 ? -10.789 -4.656 -5.848 1 92.56 72 ILE A CA 1
ATOM 586 C C . ILE A 1 72 ? -10.211 -4.266 -4.492 1 92.56 72 ILE A C 1
ATOM 588 O O . ILE A 1 72 ? -10.664 -3.303 -3.869 1 92.56 72 ILE A O 1
ATOM 592 N N . ASN A 1 73 ? -9.164 -4.945 -4.094 1 91.19 73 ASN A N 1
ATOM 593 C CA . ASN A 1 73 ? -8.656 -4.82 -2.73 1 91.19 73 ASN A CA 1
ATOM 594 C C . ASN A 1 73 ? -7.691 -3.648 -2.596 1 91.19 73 ASN A C 1
ATOM 596 O O . ASN A 1 73 ? -7.648 -2.992 -1.554 1 91.19 73 ASN A O 1
ATOM 600 N N . TYR A 1 74 ? -7.012 -3.361 -3.684 1 91.5 74 TYR A N 1
ATOM 601 C CA . TYR A 1 74 ? -5.926 -2.404 -3.508 1 91.5 74 TYR A CA 1
ATOM 602 C C . TYR A 1 74 ? -6.277 -1.061 -4.137 1 91.5 74 TYR A C 1
ATOM 604 O O . TYR A 1 74 ? -5.531 -0.087 -3.99 1 91.5 74 TYR A O 1
ATOM 612 N N . PHE A 1 75 ? -7.348 -1.021 -4.82 1 93.5 75 PHE A N 1
ATOM 613 C CA . PHE A 1 75 ? -7.742 0.251 -5.414 1 93.5 75 PHE A CA 1
ATOM 614 C C . PHE A 1 75 ? -9.18 0.601 -5.043 1 93.5 75 PHE A C 1
ATOM 616 O O . PHE A 1 75 ? -9.422 1.593 -4.352 1 93.5 75 PHE A O 1
ATOM 623 N N . PHE A 1 76 ? -10.047 -0.261 -5.348 1 94.94 76 PHE A N 1
ATOM 624 C CA . PHE A 1 76 ? -11.461 0.074 -5.234 1 94.94 76 PHE A CA 1
ATOM 625 C C . PHE A 1 76 ? -11.867 0.21 -3.773 1 94.94 76 PHE A C 1
ATOM 627 O O . PHE A 1 76 ? -12.477 1.211 -3.385 1 94.94 76 PHE A O 1
ATOM 634 N N . TYR A 1 77 ? -11.555 -0.78 -2.92 1 95.94 77 TYR A N 1
ATOM 635 C CA . TYR A 1 77 ? -11.914 -0.722 -1.508 1 95.94 77 TYR A CA 1
ATOM 636 C C . TYR A 1 77 ? -11.242 0.462 -0.823 1 95.94 77 TYR A C 1
ATOM 638 O O . TYR A 1 77 ? -11.883 1.191 -0.061 1 95.94 77 TYR A O 1
ATOM 646 N N . PRO A 1 78 ? -9.992 0.691 -1.1 1 96.19 78 PRO A N 1
ATOM 647 C CA . PRO A 1 78 ? -9.344 1.859 -0.496 1 96.19 78 PRO A CA 1
ATOM 648 C C . PRO A 1 78 ? -10.008 3.174 -0.897 1 96.19 78 PRO A C 1
ATOM 650 O O . PRO A 1 78 ? -10.102 4.098 -0.083 1 96.19 78 PRO A O 1
ATOM 653 N N . VAL A 1 79 ? -10.43 3.242 -2.105 1 96 79 VAL A N 1
ATOM 654 C CA . VAL A 1 79 ? -11.117 4.445 -2.559 1 96 79 VAL A CA 1
ATOM 655 C C . VAL A 1 79 ? -12.422 4.621 -1.786 1 96 79 VAL A C 1
ATOM 657 O O . VAL A 1 79 ? -12.742 5.723 -1.331 1 96 79 VAL A O 1
ATOM 660 N N . LEU A 1 80 ? -13.164 3.525 -1.615 1 96.31 80 LEU A N 1
ATOM 661 C CA . LEU A 1 80 ? -14.414 3.582 -0.872 1 96.31 80 LEU A CA 1
ATOM 662 C C . LEU A 1 80 ? -14.172 3.98 0.58 1 96.31 80 LEU A C 1
ATOM 664 O O . LEU A 1 80 ? -14.922 4.77 1.148 1 96.31 80 LEU A O 1
ATOM 668 N N . PHE A 1 81 ? -13.125 3.408 1.138 1 97.19 81 PHE A N 1
ATOM 669 C CA . PHE A 1 81 ? -12.773 3.781 2.504 1 97.19 81 PHE A CA 1
ATOM 670 C C . PHE A 1 81 ? -12.438 5.266 2.588 1 97.19 81 PHE A C 1
ATOM 672 O O . PHE A 1 81 ? -12.82 5.938 3.549 1 97.19 81 PHE A O 1
ATOM 679 N N . SER A 1 82 ? -11.68 5.715 1.627 1 96.25 82 SER A N 1
ATOM 680 C CA . SER A 1 82 ? -11.297 7.125 1.605 1 96.25 82 SER A CA 1
ATOM 681 C C . SER A 1 82 ? -12.523 8.023 1.559 1 96.25 82 SER A C 1
ATOM 683 O O . SER A 1 82 ? -12.594 9.031 2.273 1 96.25 82 SER A O 1
ATOM 685 N N . ILE A 1 83 ? -13.492 7.688 0.708 1 95.31 83 ILE A N 1
ATOM 686 C CA . ILE A 1 83 ? -14.727 8.461 0.593 1 95.31 83 ILE A CA 1
ATOM 687 C C . ILE A 1 83 ? -15.484 8.414 1.918 1 95.31 83 ILE A C 1
ATOM 689 O O . ILE A 1 83 ? -15.961 9.445 2.398 1 95.31 83 ILE A O 1
ATOM 693 N N . TYR A 1 84 ? -15.586 7.234 2.521 1 95.69 84 TYR A N 1
ATOM 694 C CA . TYR A 1 84 ? -16.234 7.066 3.816 1 95.69 84 TYR A CA 1
ATOM 695 C C . TYR A 1 84 ? -15.578 7.945 4.875 1 95.69 84 TYR A C 1
ATOM 697 O O . TYR A 1 84 ? -16.266 8.656 5.609 1 95.69 84 TYR A O 1
ATOM 705 N N . TYR A 1 85 ? -14.289 7.895 4.895 1 94.88 85 TYR A N 1
ATOM 706 C CA . TYR A 1 85 ? -13.547 8.57 5.961 1 94.88 85 TYR A CA 1
ATOM 707 C C . TYR A 1 85 ? -13.695 10.086 5.848 1 94.88 85 TYR A C 1
ATOM 709 O O . TYR A 1 85 ? -13.906 10.766 6.855 1 94.88 85 TYR A O 1
ATOM 717 N N . VAL A 1 86 ? -13.578 10.625 4.668 1 92.31 86 VAL A N 1
ATOM 718 C CA . VAL A 1 86 ? -13.594 12.07 4.453 1 92.31 86 VAL A CA 1
ATOM 719 C C . VAL A 1 86 ? -15 12.609 4.676 1 92.31 86 VAL A C 1
ATOM 721 O O . VAL A 1 86 ? -15.172 13.734 5.156 1 92.31 86 VAL A O 1
ATOM 724 N N . ASN A 1 87 ? -15.977 11.828 4.352 1 91.5 87 ASN A N 1
ATOM 725 C CA . ASN A 1 87 ? -17.344 12.312 4.434 1 91.5 87 ASN A CA 1
ATOM 726 C C . ASN A 1 87 ? -17.953 12.047 5.805 1 91.5 87 ASN A C 1
ATOM 728 O O . ASN A 1 87 ? -19.141 12.336 6.035 1 91.5 87 ASN A O 1
ATOM 732 N N . GLN A 1 88 ? -17.156 11.523 6.609 1 85.75 88 GLN A N 1
ATOM 733 C CA . GLN A 1 88 ? -17.641 11.328 7.973 1 85.75 88 GLN A CA 1
ATOM 734 C C . GLN A 1 88 ? -17.859 12.664 8.68 1 85.75 88 GLN A C 1
ATOM 736 O O . GLN A 1 88 ? -17 13.547 8.617 1 85.75 88 GLN A O 1
ATOM 741 N N . LYS A 1 89 ? -18.969 12.977 9.156 1 75.62 89 LYS A N 1
ATOM 742 C CA . LYS A 1 89 ? -19.297 14.227 9.828 1 75.62 89 LYS A CA 1
ATOM 743 C C . LYS A 1 89 ? -18.984 14.156 11.312 1 75.62 89 LYS A C 1
ATOM 745 O O . LYS A 1 89 ? -19.469 13.266 12.016 1 75.62 89 LYS A O 1
ATOM 750 N N . PRO A 1 90 ? -18.047 14.883 11.734 1 66.12 90 PRO A N 1
ATOM 751 C CA . PRO A 1 90 ? -17.641 14.867 13.141 1 66.12 90 PRO A CA 1
ATOM 752 C C . PRO A 1 90 ? -18.766 15.25 14.094 1 66.12 90 PRO A C 1
ATOM 754 O O . PRO A 1 90 ? -18.781 14.812 15.242 1 66.12 90 PRO A O 1
ATOM 757 N N . GLN A 1 91 ? -19.594 16.078 13.641 1 66.94 91 GLN A N 1
ATOM 758 C CA . GLN A 1 91 ? -20.531 16.688 14.57 1 66.94 91 GLN A CA 1
ATOM 759 C C . GLN A 1 91 ? -21.688 15.734 14.867 1 66.94 91 GLN A C 1
ATOM 761 O O . GLN A 1 91 ? -22.578 16.062 15.656 1 66.94 91 GLN A O 1
ATOM 766 N N . GLU A 1 92 ? -21.406 14.602 14.484 1 67.81 92 GLU A N 1
ATOM 767 C CA . GLU A 1 92 ? -22.562 13.719 14.664 1 67.81 92 GLU A CA 1
ATOM 768 C C . GLU A 1 92 ? -22.453 12.914 15.953 1 67.81 92 GLU A C 1
ATOM 770 O O . GLU A 1 92 ? -21.375 12.812 16.531 1 67.81 92 GLU A O 1
ATOM 775 N N . THR A 1 93 ? -23.578 12.609 16.562 1 79.62 93 THR A N 1
ATOM 776 C CA . THR A 1 93 ? -23.641 11.758 17.734 1 79.62 93 THR A CA 1
ATOM 777 C C . THR A 1 93 ? -22.938 10.43 17.5 1 79.62 93 THR A C 1
ATOM 779 O O . THR A 1 93 ? -22.688 10.055 16.344 1 79.62 93 THR A O 1
ATOM 782 N N . LYS A 1 94 ? -22.469 9.797 18.5 1 84.81 94 LYS A N 1
ATOM 783 C CA . LYS A 1 94 ? -21.797 8.5 18.422 1 84.81 94 LYS A CA 1
ATOM 784 C C . LYS A 1 94 ? -22.656 7.484 17.672 1 84.81 94 LYS A C 1
ATOM 786 O O . LYS A 1 94 ? -22.141 6.672 16.906 1 84.81 94 LYS A O 1
ATOM 791 N N . TRP A 1 95 ? -23.953 7.566 17.922 1 86.12 95 TRP A N 1
ATOM 792 C CA . TRP A 1 95 ? -24.875 6.617 17.312 1 86.12 95 TRP A CA 1
ATOM 793 C C . TRP A 1 95 ? -24.922 6.801 15.805 1 86.12 95 TRP A C 1
ATOM 795 O O . TRP A 1 95 ? -24.922 5.82 15.055 1 86.12 95 TRP A O 1
ATOM 805 N N . THR A 1 96 ? -24.969 7.949 15.391 1 85.25 96 THR A N 1
ATOM 806 C CA . THR A 1 96 ? -25 8.242 13.961 1 85.25 96 THR A CA 1
ATOM 807 C C . THR A 1 96 ? -23.703 7.812 13.289 1 85.25 96 THR A C 1
ATOM 809 O O . THR A 1 96 ? -23.719 7.312 12.156 1 85.25 96 THR A O 1
ATOM 812 N N . ARG A 1 97 ? -22.641 7.926 14.031 1 88.12 97 ARG A N 1
ATOM 813 C CA . ARG A 1 97 ? -21.344 7.508 13.508 1 88.12 97 ARG A CA 1
ATOM 814 C C . ARG A 1 97 ? -21.281 5.992 13.359 1 88.12 97 ARG A C 1
ATOM 816 O O . ARG A 1 97 ? -20.766 5.484 12.359 1 88.12 97 ARG A O 1
ATOM 823 N N . PHE A 1 98 ? -21.859 5.398 14.352 1 90.12 98 PHE A N 1
ATOM 824 C CA . PHE A 1 98 ? -21.891 3.941 14.328 1 90.12 98 PHE A CA 1
ATOM 825 C C . PHE A 1 98 ? -22.766 3.43 13.188 1 90.12 98 PHE A C 1
ATOM 827 O O . PHE A 1 98 ? -22.359 2.512 12.461 1 90.12 98 PHE A O 1
ATOM 834 N N . THR A 1 99 ? -23.859 4.027 12.992 1 91.06 99 THR A N 1
ATOM 835 C CA . THR A 1 99 ? -24.766 3.613 11.93 1 91.06 99 THR A CA 1
ATOM 836 C C . THR A 1 99 ? -24.141 3.869 10.562 1 91.06 99 THR A C 1
ATOM 838 O O . THR A 1 99 ? -24.219 3.025 9.664 1 91.06 99 THR A O 1
ATOM 841 N N . TYR A 1 100 ? -23.547 5.012 10.453 1 92.44 100 TYR A N 1
ATOM 842 C CA . TYR A 1 100 ? -22.875 5.363 9.203 1 92.44 100 TYR A CA 1
ATOM 843 C C . TYR A 1 100 ? -21.797 4.348 8.859 1 92.44 100 TYR A C 1
ATOM 845 O O . TYR A 1 100 ? -21.703 3.895 7.715 1 92.44 100 TYR A O 1
ATOM 853 N N . PHE A 1 101 ? -21.078 3.926 9.867 1 94.19 101 PHE A N 1
ATOM 854 C CA . PHE A 1 101 ? -20 2.949 9.734 1 94.19 101 PHE A CA 1
ATOM 855 C C . PHE A 1 101 ? -20.547 1.609 9.25 1 94.19 101 PHE A C 1
ATOM 857 O O . PHE A 1 101 ? -20.078 1.07 8.242 1 94.19 101 PHE A O 1
ATOM 864 N N . PHE A 1 102 ? -21.609 1.148 9.773 1 94.56 102 PHE A N 1
ATOM 865 C CA . PHE A 1 102 ? -22.125 -0.178 9.469 1 94.56 102 PHE A CA 1
ATOM 866 C C . PHE A 1 102 ? -22.891 -0.168 8.148 1 94.56 102 PHE A C 1
ATOM 868 O O . PHE A 1 102 ? -22.891 -1.163 7.418 1 94.56 102 PHE A O 1
ATOM 875 N N . VAL A 1 103 ? -23.484 0.953 7.852 1 93.88 103 VAL A N 1
ATOM 876 C CA . VAL A 1 103 ? -24.172 1.059 6.57 1 93.88 103 VAL A CA 1
ATOM 877 C C . VAL A 1 103 ? -23.156 0.967 5.43 1 93.88 103 VAL A C 1
ATOM 879 O O . VAL A 1 103 ? -23.375 0.242 4.457 1 93.88 103 VAL A O 1
ATOM 882 N N . TRP A 1 104 ? -22.094 1.645 5.578 1 94.81 104 TRP A N 1
ATOM 883 C CA . TRP A 1 104 ? -21.062 1.618 4.559 1 94.81 104 TRP A CA 1
ATOM 884 C C . TRP A 1 104 ? -20.469 0.22 4.422 1 94.81 104 TRP A C 1
ATOM 886 O O . TRP A 1 104 ? -20.312 -0.289 3.311 1 94.81 104 TRP A O 1
ATOM 896 N N . ILE A 1 105 ? -20.156 -0.392 5.531 1 96.25 105 ILE A N 1
ATOM 897 C CA . ILE A 1 105 ? -19.562 -1.722 5.531 1 96.25 105 ILE A CA 1
ATOM 898 C C . ILE A 1 105 ? -20.516 -2.723 4.898 1 96.25 105 ILE A C 1
ATOM 900 O O . ILE A 1 105 ? -20.109 -3.561 4.09 1 96.25 105 ILE A O 1
ATOM 904 N N . SER A 1 106 ? -21.75 -2.566 5.297 1 95.75 106 SER A N 1
ATOM 905 C CA . SER A 1 106 ? -22.75 -3.48 4.754 1 95.75 106 SER A CA 1
ATOM 906 C C . SER A 1 106 ? -22.922 -3.279 3.252 1 95.75 106 SER A C 1
ATOM 908 O O . SER A 1 106 ? -23.047 -4.25 2.5 1 95.75 106 SER A O 1
ATOM 910 N N . ALA A 1 107 ? -22.984 -2.064 2.842 1 95.25 107 ALA A N 1
ATOM 911 C CA . ALA A 1 107 ? -23.109 -1.776 1.414 1 95.25 107 ALA A CA 1
ATOM 912 C C . ALA A 1 107 ? -21.938 -2.371 0.637 1 95.25 107 ALA A C 1
ATOM 914 O O . ALA A 1 107 ? -22.125 -2.99 -0.412 1 95.25 107 ALA A O 1
ATOM 915 N N . ILE A 1 108 ? -20.734 -2.256 1.154 1 95.38 108 ILE A N 1
ATOM 916 C CA . ILE A 1 108 ? -19.531 -2.773 0.504 1 95.38 108 ILE A CA 1
ATOM 917 C C . ILE A 1 108 ? -19.562 -4.301 0.493 1 95.38 108 ILE A C 1
ATOM 919 O O . ILE A 1 108 ? -19.188 -4.93 -0.5 1 95.38 108 ILE A O 1
ATOM 923 N N . THR A 1 109 ? -20.031 -4.832 1.616 1 95.38 109 THR A N 1
ATOM 924 C CA . THR A 1 109 ? -20.109 -6.285 1.71 1 95.38 109 THR A CA 1
ATOM 925 C C . THR A 1 109 ? -21.125 -6.836 0.701 1 95.38 109 THR A C 1
ATOM 927 O O . THR A 1 109 ? -20.875 -7.875 0.079 1 95.38 109 THR A O 1
ATOM 930 N N . ILE A 1 110 ? -22.219 -6.16 0.56 1 94.69 110 ILE A N 1
ATOM 931 C CA . ILE A 1 110 ? -23.219 -6.57 -0.433 1 94.69 110 ILE A CA 1
ATOM 932 C C . ILE A 1 110 ? -22.594 -6.543 -1.826 1 94.69 110 ILE A C 1
ATOM 934 O O . ILE A 1 110 ? -22.766 -7.473 -2.615 1 94.69 110 ILE A O 1
ATOM 938 N N . PHE A 1 111 ? -21.891 -5.492 -2.111 1 93.5 111 PHE A N 1
ATOM 939 C CA . PHE A 1 111 ? -21.172 -5.391 -3.377 1 93.5 111 PHE A CA 1
ATOM 940 C C . PHE A 1 111 ? -20.219 -6.555 -3.551 1 93.5 111 PHE A C 1
ATOM 942 O O . PHE A 1 111 ? -20.141 -7.152 -4.625 1 93.5 111 PHE A O 1
ATOM 949 N N . ASP A 1 112 ? -19.516 -6.902 -2.506 1 93.75 112 ASP A N 1
ATOM 950 C CA . ASP A 1 112 ? -18.547 -8 -2.5 1 93.75 112 ASP A CA 1
ATOM 951 C C . ASP A 1 112 ? -19.234 -9.336 -2.77 1 93.75 112 ASP A C 1
ATOM 953 O O . ASP A 1 112 ? -18.734 -10.156 -3.537 1 93.75 112 ASP A O 1
ATOM 957 N N . ILE A 1 113 ? -20.375 -9.508 -2.209 1 93.69 113 ILE A N 1
ATOM 958 C CA . ILE A 1 113 ? -21.156 -10.734 -2.377 1 93.69 113 ILE A CA 1
ATOM 959 C C . ILE A 1 113 ? -21.609 -10.859 -3.83 1 93.69 113 ILE A C 1
ATOM 961 O O . ILE A 1 113 ? -21.562 -11.945 -4.406 1 93.69 113 ILE A O 1
ATOM 965 N N . ILE A 1 114 ? -22.031 -9.766 -4.391 1 92.88 114 ILE A N 1
ATOM 966 C CA . ILE A 1 114 ? -22.469 -9.758 -5.777 1 92.88 114 ILE A CA 1
ATOM 967 C C . ILE A 1 114 ? -21.312 -10.148 -6.695 1 92.88 114 ILE A C 1
ATOM 969 O O . ILE A 1 114 ? -21.5 -10.945 -7.617 1 92.88 114 ILE A O 1
ATOM 973 N N . ILE A 1 115 ? -20.141 -9.609 -6.418 1 92.25 115 ILE A N 1
ATOM 974 C CA . ILE A 1 115 ? -18.953 -9.914 -7.219 1 92.25 115 ILE A CA 1
ATOM 975 C C . ILE A 1 115 ? -18.594 -11.391 -7.074 1 92.25 115 ILE A C 1
ATOM 977 O O . ILE A 1 115 ? -18.281 -12.062 -8.062 1 92.25 115 ILE A O 1
ATOM 981 N N . GLU A 1 116 ? -18.672 -11.906 -5.859 1 92.81 116 GLU A N 1
ATOM 982 C CA . GLU A 1 116 ? -18.344 -13.297 -5.582 1 92.81 116 GLU A CA 1
ATOM 983 C C . GLU A 1 116 ? -19.328 -14.242 -6.254 1 92.81 116 GLU A C 1
ATOM 985 O O . GLU A 1 116 ? -18.953 -15.281 -6.789 1 92.81 116 GLU A O 1
ATOM 990 N N . LYS A 1 117 ? -20.578 -13.875 -6.32 1 92 117 LYS A N 1
ATOM 991 C CA . LYS A 1 117 ? -21.641 -14.75 -6.812 1 92 117 LYS A CA 1
ATOM 992 C C . LYS A 1 117 ? -21.703 -14.734 -8.336 1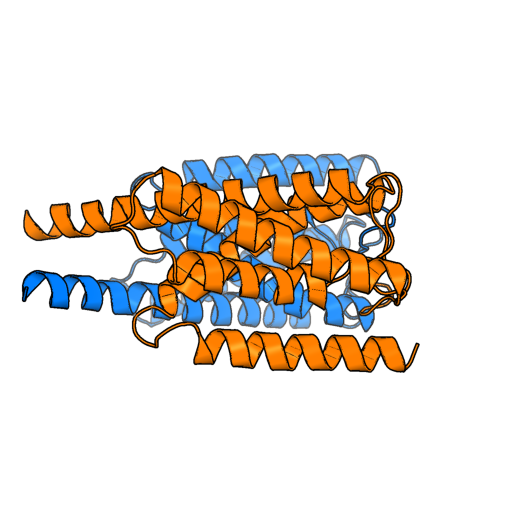 92 117 LYS A C 1
ATOM 994 O O . LYS A 1 117 ? -21.969 -15.758 -8.961 1 92 117 LYS A O 1
ATOM 999 N N . TYR A 1 118 ? -21.344 -13.633 -8.914 1 92.06 118 TYR A N 1
ATOM 1000 C CA . TYR A 1 118 ? -21.656 -13.5 -10.328 1 92.06 118 TYR A CA 1
ATOM 1001 C C . TYR A 1 118 ? -20.375 -13.383 -11.156 1 92.06 118 TYR A C 1
ATOM 1003 O O . TYR A 1 118 ? -20.438 -13.281 -12.383 1 92.06 118 TYR A O 1
ATOM 1011 N N . THR A 1 119 ? -19.266 -13.367 -10.445 1 91.75 119 THR A N 1
ATOM 1012 C CA . THR A 1 119 ? -18.016 -13.25 -11.188 1 91.75 119 THR A CA 1
ATOM 1013 C C . THR A 1 119 ? -16.953 -14.18 -10.609 1 91.75 119 THR A C 1
ATOM 1015 O O . THR A 1 119 ? -17.172 -14.797 -9.562 1 91.75 119 THR A O 1
ATOM 1018 N N . ASP A 1 120 ? -15.852 -14.32 -11.305 1 92.12 120 ASP A N 1
ATOM 1019 C CA . ASP A 1 120 ? -14.727 -15.125 -10.828 1 92.12 120 ASP A CA 1
ATOM 1020 C C . ASP A 1 120 ? -13.594 -14.234 -10.312 1 92.12 120 ASP A C 1
ATOM 1022 O O . ASP A 1 120 ? -12.445 -14.664 -10.234 1 92.12 120 ASP A O 1
ATOM 1026 N N . LEU A 1 121 ? -13.906 -12.977 -9.992 1 91 121 LEU A N 1
ATOM 1027 C CA . LEU A 1 121 ? -12.898 -12.023 -9.547 1 91 121 LEU A CA 1
ATOM 1028 C C . LEU A 1 121 ? -12.531 -12.266 -8.086 1 91 121 LEU A C 1
ATOM 1030 O O . LEU A 1 121 ? -11.422 -11.961 -7.66 1 91 121 LEU A O 1
ATOM 1034 N N . LEU A 1 122 ? -13.477 -12.742 -7.395 1 91.19 122 LEU A N 1
ATOM 1035 C CA . LEU A 1 122 ? -13.289 -13.023 -5.977 1 91.19 122 LEU A CA 1
ATOM 1036 C C . LEU A 1 122 ? -14.094 -14.25 -5.559 1 91.19 122 LEU A C 1
ATOM 1038 O O . LEU A 1 122 ? -15.273 -14.375 -5.91 1 91.19 122 LEU A O 1
ATOM 1042 N N . GLU A 1 123 ? -13.453 -15.141 -4.914 1 92.44 123 GLU A N 1
ATOM 1043 C CA . GLU A 1 123 ? -14.109 -16.359 -4.426 1 92.44 123 GLU A CA 1
ATOM 1044 C C . GLU A 1 123 ? -13.859 -16.547 -2.936 1 92.44 123 GLU A C 1
ATOM 1046 O O . GLU A 1 123 ? -12.727 -16.453 -2.471 1 92.44 123 GLU A O 1
ATOM 1051 N N . TYR A 1 124 ? -15.023 -16.781 -2.342 1 91.56 124 TYR A N 1
ATOM 1052 C CA . TYR A 1 124 ? -14.922 -17.062 -0.912 1 91.56 124 TYR A CA 1
ATOM 1053 C C . TYR A 1 124 ? -14.445 -18.484 -0.656 1 91.56 124 TYR A C 1
ATOM 1055 O O . TYR A 1 124 ? -14.961 -19.438 -1.249 1 91.56 124 TYR A O 1
ATOM 1063 N N . GLY A 1 125 ? -13.406 -18.656 0.103 1 90.44 125 GLY A N 1
ATOM 1064 C CA . GLY A 1 125 ? -12.984 -19.953 0.584 1 90.44 125 GLY A CA 1
ATOM 1065 C C . GLY A 1 125 ? -13.586 -20.328 1.929 1 90.44 125 GLY A C 1
ATOM 1066 O O . GLY A 1 125 ? -14.805 -20.453 2.053 1 90.44 125 GLY A O 1
ATOM 1067 N N . PHE A 1 126 ? -12.719 -20.203 2.865 1 87.31 126 PHE A N 1
ATOM 1068 C CA . PHE A 1 126 ? -13.188 -20.5 4.211 1 87.31 126 PHE A CA 1
ATOM 1069 C C . PHE A 1 126 ? -13.969 -19.312 4.785 1 87.31 126 PHE A C 1
ATOM 1071 O O . PHE A 1 126 ? -14.828 -19.5 5.656 1 87.31 126 PHE A O 1
ATOM 1078 N N . LEU A 1 127 ? -13.68 -18.219 4.188 1 83.44 127 LEU A N 1
ATOM 1079 C CA . LEU A 1 127 ? -14.359 -17.016 4.648 1 83.44 127 LEU A CA 1
ATOM 1080 C C . LEU A 1 127 ? -15.703 -16.844 3.945 1 83.44 127 LEU A C 1
ATOM 1082 O O . LEU A 1 127 ? -15.75 -16.625 2.734 1 83.44 127 LEU A O 1
ATOM 1086 N N . THR A 1 128 ? -16.766 -17.078 4.664 1 87.94 128 THR A N 1
ATOM 1087 C CA . THR A 1 128 ? -18.109 -16.875 4.125 1 87.94 128 THR A CA 1
ATOM 1088 C C . THR A 1 128 ? -18.469 -15.391 4.117 1 87.94 128 THR A C 1
ATOM 1090 O O . THR A 1 128 ? -17.609 -14.539 4.398 1 87.94 128 THR A O 1
ATOM 1093 N N . TRP A 1 129 ? -19.703 -15.117 3.781 1 89 129 TRP A N 1
ATOM 1094 C CA . TRP A 1 129 ? -20.156 -13.734 3.676 1 89 129 TRP A CA 1
ATOM 1095 C C . TRP A 1 129 ? -20.078 -13.031 5.027 1 89 129 TRP A C 1
ATOM 1097 O O . TRP A 1 129 ? -19.734 -11.852 5.098 1 89 129 TRP A O 1
ATOM 1107 N N . TYR A 1 130 ? -20.359 -13.766 6.078 1 90.88 130 TYR A N 1
ATOM 1108 C CA . TYR A 1 130 ? -20.281 -13.148 7.398 1 90.88 130 TYR A CA 1
ATOM 1109 C C . TYR A 1 130 ? -18.844 -12.891 7.797 1 90.88 130 TYR A C 1
ATOM 1111 O O . TYR A 1 130 ? -18.531 -11.883 8.438 1 90.88 130 TYR A O 1
ATOM 1119 N N . GLY A 1 131 ? -17.984 -13.812 7.422 1 92.38 131 GLY A N 1
ATOM 1120 C CA . GLY A 1 131 ? -16.578 -13.609 7.664 1 92.38 131 GLY A CA 1
ATOM 1121 C C . GLY A 1 131 ? -16 -12.414 6.926 1 92.38 131 GLY A C 1
ATOM 1122 O O . GLY A 1 131 ? -15.172 -11.68 7.465 1 92.38 131 GLY A O 1
ATOM 1123 N N . MET A 1 132 ? -16.516 -12.273 5.723 1 92.94 132 MET A N 1
ATOM 1124 C CA . MET A 1 132 ? -16.062 -11.141 4.922 1 92.94 132 MET A CA 1
ATOM 1125 C C . MET A 1 132 ? -16.531 -9.828 5.531 1 92.94 132 MET A C 1
ATOM 1127 O O . MET A 1 132 ? -15.805 -8.836 5.508 1 92.94 132 MET A O 1
ATOM 1131 N N . TRP A 1 133 ? -17.797 -9.844 6.078 1 94.88 133 TRP A N 1
ATOM 1132 C CA . TRP A 1 133 ? -18.312 -8.656 6.754 1 94.88 133 TRP A CA 1
ATOM 1133 C C . TRP A 1 133 ? -17.422 -8.273 7.938 1 94.88 133 TRP A C 1
ATOM 1135 O O . TRP A 1 133 ? -17.078 -7.105 8.109 1 94.88 133 TRP A O 1
ATOM 1145 N N . ILE A 1 134 ? -16.953 -9.227 8.703 1 94.81 134 ILE A N 1
ATOM 1146 C CA . ILE A 1 134 ? -16.078 -9 9.852 1 94.81 134 ILE A CA 1
ATOM 1147 C C . ILE A 1 134 ? -14.719 -8.516 9.367 1 94.81 134 ILE A C 1
ATOM 1149 O O . ILE A 1 134 ? -14.109 -7.637 9.992 1 94.81 134 ILE A O 1
ATOM 1153 N N . TYR A 1 135 ? -14.312 -9.156 8.242 1 94.44 135 TYR A N 1
ATOM 1154 C CA . TYR A 1 135 ? -13.039 -8.789 7.629 1 94.44 135 TYR A CA 1
ATOM 1155 C C . TYR A 1 135 ? -13.016 -7.316 7.254 1 94.44 135 TYR A C 1
ATOM 1157 O O . TYR A 1 135 ? -12.07 -6.598 7.582 1 94.44 135 TYR A O 1
ATOM 1165 N N . ILE A 1 136 ? -14.062 -6.828 6.664 1 95.5 136 ILE A N 1
ATOM 1166 C CA . ILE A 1 136 ? -14.148 -5.445 6.207 1 95.5 136 ILE A CA 1
ATOM 1167 C C . ILE A 1 136 ? -14.297 -4.512 7.406 1 95.5 136 ILE A C 1
ATOM 1169 O O . ILE A 1 136 ? -13.719 -3.426 7.434 1 95.5 136 ILE A O 1
ATOM 1173 N N . VAL A 1 137 ? -15.055 -4.922 8.43 1 96.31 137 VAL A N 1
ATOM 1174 C CA . VAL A 1 137 ? -15.188 -4.148 9.656 1 96.31 137 VAL A CA 1
ATOM 1175 C C . VAL A 1 137 ? -13.805 -3.926 10.273 1 96.31 137 VAL A C 1
ATOM 1177 O O . VAL A 1 137 ? -13.469 -2.805 10.664 1 96.31 137 VAL A O 1
ATOM 1180 N N . PHE A 1 138 ? -13.078 -4.996 10.297 1 96.12 138 PHE A N 1
ATOM 1181 C CA . PHE A 1 138 ? -11.758 -4.938 10.906 1 96.12 138 PHE A CA 1
ATOM 1182 C C . PHE A 1 138 ? -10.852 -3.98 10.141 1 96.12 138 PHE A C 1
ATOM 1184 O O . PHE A 1 138 ? -10.203 -3.119 10.734 1 96.12 138 PHE A O 1
ATOM 1191 N N . LEU A 1 139 ? -10.844 -4.09 8.805 1 96.25 139 LEU A N 1
ATOM 1192 C CA . LEU A 1 139 ? -9.992 -3.252 7.969 1 96.25 139 LEU A CA 1
ATOM 1193 C C . LEU A 1 139 ? -10.398 -1.785 8.078 1 96.25 139 LEU A C 1
ATOM 1195 O O . LEU A 1 139 ? -9.539 -0.909 8.195 1 96.25 139 LEU A O 1
ATOM 1199 N N . PHE A 1 140 ? -11.695 -1.532 8.062 1 96.5 140 PHE A N 1
ATOM 1200 C CA . PHE A 1 140 ? -12.195 -0.166 8.164 1 96.5 140 PHE A CA 1
ATOM 1201 C C . PHE A 1 140 ? -11.883 0.423 9.531 1 96.5 140 PHE A C 1
ATOM 1203 O O . PHE A 1 140 ? -11.469 1.58 9.633 1 96.5 140 PHE A O 1
ATOM 1210 N N . PHE A 1 141 ? -12.031 -0.392 10.523 1 95.75 141 PHE A N 1
ATOM 1211 C CA . PHE A 1 141 ? -11.82 0.072 11.891 1 95.75 141 PHE A CA 1
ATOM 1212 C C . PHE A 1 141 ? -10.359 0.416 12.133 1 95.75 141 PHE A C 1
ATOM 1214 O O . PHE A 1 141 ? -10.039 1.497 12.633 1 95.75 141 PHE A O 1
ATOM 1221 N N . VAL A 1 142 ? -9.508 -0.435 11.766 1 95.56 142 VAL A N 1
ATOM 1222 C CA . VAL A 1 142 ? -8.078 -0.23 11.984 1 95.56 142 VAL A CA 1
ATOM 1223 C C . VAL A 1 142 ? -7.594 0.957 11.156 1 95.56 142 VAL A C 1
ATOM 1225 O O . VAL A 1 142 ? -6.816 1.782 11.641 1 95.56 142 VAL A O 1
ATOM 1228 N N . SER A 1 143 ? -8.031 1.016 9.922 1 95.88 143 SER A N 1
ATOM 1229 C CA . SER A 1 143 ? -7.637 2.117 9.047 1 95.88 143 SER A CA 1
ATOM 1230 C C . SER A 1 143 ? -8.141 3.453 9.578 1 95.88 143 SER A C 1
ATOM 1232 O O . SER A 1 143 ? -7.418 4.449 9.562 1 95.88 143 SER A O 1
ATOM 1234 N N . GLN A 1 144 ? -9.375 3.447 10.078 1 94.31 144 GLN A N 1
ATOM 1235 C CA . GLN A 1 144 ? -9.945 4.668 10.648 1 94.31 144 GLN A CA 1
ATOM 1236 C C . GLN A 1 144 ? -9.18 5.094 11.898 1 94.31 144 GLN A C 1
ATOM 1238 O O . GLN A 1 144 ? -8.898 6.281 12.086 1 94.31 144 GLN A O 1
ATOM 1243 N N . ALA A 1 145 ? -8.906 4.145 12.703 1 92.75 145 ALA A N 1
ATOM 1244 C CA . ALA A 1 145 ? -8.148 4.441 13.922 1 92.75 145 ALA A CA 1
ATOM 1245 C C . ALA A 1 145 ? -6.781 5.027 13.586 1 92.75 145 ALA A C 1
ATOM 1247 O O . ALA A 1 145 ? -6.332 5.973 14.234 1 92.75 145 ALA A O 1
ATOM 1248 N N . CYS A 1 146 ? -6.215 4.516 12.578 1 92.44 146 CYS A N 1
ATOM 1249 C CA . CYS A 1 146 ? -4.906 4.996 12.148 1 92.44 146 CYS A CA 1
ATOM 1250 C C . CYS A 1 146 ? -5 6.406 11.578 1 92.44 146 CYS A C 1
ATOM 1252 O O . CYS A 1 146 ? -4.188 7.273 11.906 1 92.44 146 CYS A O 1
ATOM 1254 N N . CYS A 1 147 ? -5.922 6.602 10.789 1 91.62 147 CYS A N 1
ATOM 1255 C CA . CYS A 1 147 ? -6.117 7.93 10.211 1 91.62 147 CYS A CA 1
ATOM 1256 C C . CYS A 1 147 ? -6.395 8.961 11.297 1 91.62 147 CYS A C 1
ATOM 1258 O O . CYS A 1 147 ? -5.859 10.07 11.258 1 91.62 147 CYS A O 1
ATOM 1260 N N . ASN A 1 148 ? -7.27 8.594 12.273 1 89.19 148 ASN A N 1
ATOM 1261 C CA . ASN A 1 148 ? -7.582 9.492 13.383 1 89.19 148 ASN A CA 1
ATOM 1262 C C . ASN A 1 148 ? -6.34 9.828 14.203 1 89.19 148 ASN A C 1
ATOM 1264 O O . ASN A 1 148 ? -6.176 10.953 14.664 1 89.19 148 ASN A O 1
ATOM 1268 N N . TRP A 1 149 ? -5.609 8.805 14.391 1 86.25 149 TRP A N 1
ATOM 1269 C CA . TRP A 1 149 ? -4.359 9.023 15.117 1 86.25 149 TRP A CA 1
ATOM 1270 C C . TRP A 1 149 ? -3.451 9.984 14.359 1 86.25 149 TRP A C 1
ATOM 1272 O O . TRP A 1 149 ? -2.809 10.844 14.961 1 86.25 149 TRP A O 1
ATOM 1282 N N . PHE A 1 150 ? -3.453 9.891 13.086 1 84.31 150 PHE A N 1
ATOM 1283 C CA . PHE A 1 150 ? -2.604 10.727 12.258 1 84.31 150 PHE A CA 1
ATOM 1284 C C . PHE A 1 150 ? -3.096 12.172 12.258 1 84.31 150 PHE A C 1
ATOM 1286 O O . PHE A 1 150 ? -2.299 13.109 12.367 1 84.31 150 PHE A O 1
ATOM 1293 N N . PHE A 1 151 ? -4.316 12.391 12.211 1 80.81 151 PHE A N 1
ATOM 1294 C CA . PHE A 1 151 ? -4.871 13.734 12.094 1 80.81 151 PHE A CA 1
ATOM 1295 C C . PHE A 1 151 ? -5.172 14.32 13.461 1 80.81 151 PHE A C 1
ATOM 1297 O O . PHE A 1 151 ? -5.387 15.531 13.594 1 80.81 151 PHE A O 1
ATOM 1304 N N . LYS A 1 152 ? -5.516 13.5 14.422 1 70.38 152 LYS A N 1
ATOM 1305 C CA . LYS A 1 152 ? -5.703 14.047 15.766 1 70.38 152 LYS A CA 1
ATOM 1306 C C . LYS A 1 152 ? -4.551 14.961 16.156 1 70.38 152 LYS A C 1
ATOM 1308 O O . LYS A 1 152 ? -4.766 16.016 16.75 1 70.38 152 LYS A O 1
ATOM 1313 N N . ASP A 1 153 ? -3.357 14.453 16 1 52.31 153 ASP A N 1
ATOM 1314 C CA . ASP A 1 153 ? -2.205 15.242 16.422 1 52.31 153 ASP A CA 1
ATOM 1315 C C . ASP A 1 153 ? -2.066 16.5 15.578 1 52.31 153 ASP A C 1
ATOM 1317 O O . ASP A 1 153 ? -1.474 17.5 16.016 1 52.31 153 ASP A O 1
ATOM 1321 N N . LYS A 1 154 ? -2.436 16.469 14.422 1 52.16 154 LYS A N 1
ATOM 1322 C CA . LYS A 1 154 ? -2.324 17.688 13.641 1 52.16 154 LYS A CA 1
ATOM 1323 C C . LYS A 1 154 ? -3.221 18.781 14.211 1 52.16 154 LYS A C 1
ATOM 1325 O O . LYS A 1 154 ? -2.895 19.969 14.125 1 52.16 154 LYS A O 1
ATOM 1330 N N . ALA A 1 155 ? -4.355 18.469 14.734 1 46.59 155 ALA A N 1
ATOM 1331 C CA . ALA A 1 155 ? -4.988 19.469 15.578 1 46.59 155 ALA A CA 1
ATOM 1332 C C . ALA A 1 155 ? -4.051 19.922 16.703 1 46.59 155 ALA A C 1
ATOM 1334 O O . ALA A 1 155 ? -4.035 21.094 17.078 1 46.59 155 ALA A O 1
ATOM 1335 N N . LEU A 1 156 ? -3.355 19.062 17.312 1 40.94 156 LEU A N 1
ATOM 1336 C CA . LEU A 1 156 ? -2.287 19.422 18.25 1 40.94 156 LEU A CA 1
ATOM 1337 C C . LEU A 1 156 ? -1.122 20.062 17.5 1 40.94 156 LEU A C 1
ATOM 1339 O O . LEU A 1 156 ? -0.519 21.016 18 1 40.94 156 LEU A O 1
ATOM 1343 N N . PHE A 1 157 ? -0.76 19.594 16.5 1 40.97 157 PHE A N 1
ATOM 1344 C CA . PHE A 1 157 ? 0.297 20.219 15.711 1 40.97 157 PHE A CA 1
ATOM 1345 C C . PHE A 1 157 ? -0.11 21.625 15.289 1 40.97 157 PHE A C 1
ATOM 1347 O O . PHE A 1 157 ? 0.719 22.547 15.266 1 40.97 157 PHE A O 1
ATOM 1354 N N . GLN A 1 158 ? -1.265 21.797 15.008 1 44.06 158 GLN A N 1
ATOM 1355 C CA . GLN A 1 158 ? -1.783 23.156 14.812 1 44.06 158 GLN A CA 1
ATOM 1356 C C . GLN A 1 158 ? -1.756 23.938 16.109 1 44.06 158 GLN A C 1
ATOM 1358 O O . GLN A 1 158 ? -1.476 25.141 16.109 1 44.06 158 GLN A O 1
ATOM 1363 N N . ALA A 1 159 ? -1.969 23.422 17.266 1 43.47 159 ALA A N 1
ATOM 1364 C CA . ALA A 1 159 ? -1.91 24.125 18.562 1 43.47 159 ALA A CA 1
ATOM 1365 C C . ALA A 1 159 ? -0.476 24.5 18.906 1 43.47 159 ALA A C 1
ATOM 1367 O O . ALA A 1 159 ? -0.225 25.609 19.391 1 43.47 159 ALA A O 1
ATOM 1368 N N . GLU A 1 160 ? 0.456 23.672 18.812 1 40 160 GLU A N 1
ATOM 1369 C CA . GLU A 1 160 ? 1.844 23.984 19.125 1 40 160 GLU A CA 1
ATOM 1370 C C . GLU A 1 160 ? 2.393 25.062 18.188 1 40 160 GLU A C 1
ATOM 1372 O O . GLU A 1 160 ? 3.201 25.891 18.594 1 40 160 GLU A O 1
ATOM 1377 N N . ARG A 1 161 ? 2.055 25.109 16.953 1 41.75 161 ARG A N 1
ATOM 1378 C CA . ARG A 1 161 ? 2.496 26.203 16.094 1 41.75 161 ARG A CA 1
ATOM 1379 C C . ARG A 1 161 ? 1.803 27.516 16.453 1 41.75 161 ARG A C 1
ATOM 1381 O O . ARG A 1 161 ? 2.328 28.594 16.188 1 41.75 161 ARG A O 1
ATOM 1388 N N . ARG A 1 162 ? 0.537 27.438 16.891 1 43.03 162 ARG A N 1
ATOM 1389 C CA . ARG A 1 162 ? -0.059 28.672 17.406 1 43.03 162 ARG A CA 1
ATOM 1390 C C . ARG A 1 162 ? 0.707 29.188 18.625 1 43.03 162 ARG A C 1
ATOM 1392 O O . ARG A 1 162 ? 0.679 30.375 18.922 1 43.03 162 ARG A O 1
ATOM 1399 N N . GLU A 1 163 ? 1.293 28.328 19.406 1 39.59 163 GLU A N 1
ATOM 1400 C CA . GLU A 1 163 ? 2.016 28.812 20.578 1 39.59 163 GLU A CA 1
ATOM 1401 C C . GLU A 1 163 ? 3.43 29.25 20.203 1 39.59 163 GLU A C 1
ATOM 1403 O O . GLU A 1 163 ? 4.086 29.969 20.969 1 39.59 163 GLU A O 1
ATOM 1408 N N . THR A 1 164 ? 3.91 28.797 18.969 1 35.19 164 THR A N 1
ATOM 1409 C CA . THR A 1 164 ? 5.195 29.406 18.656 1 35.19 164 THR A CA 1
ATOM 1410 C C . THR A 1 164 ? 5.02 30.578 17.688 1 35.19 164 THR A C 1
ATOM 1412 O O . THR A 1 164 ? 4.176 30.531 16.797 1 35.19 164 THR A O 1
ATOM 1415 N N . MET B 1 1 ? 17.188 -22.234 1.209 1 77.81 1 MET B N 1
ATOM 1416 C CA . MET B 1 1 ? 15.805 -21.969 1.604 1 77.81 1 MET B CA 1
ATOM 1417 C C . MET B 1 1 ? 15.742 -21.453 3.037 1 77.81 1 MET B C 1
ATOM 1419 O O . MET B 1 1 ? 15.18 -20.375 3.289 1 77.81 1 MET B O 1
ATOM 1423 N N . ILE B 1 2 ? 16.562 -22.109 3.949 1 82.88 2 ILE B N 1
ATOM 1424 C CA . ILE B 1 2 ? 16.531 -21.703 5.352 1 82.88 2 ILE B CA 1
ATOM 1425 C C . ILE B 1 2 ? 17.219 -20.359 5.523 1 82.88 2 ILE B C 1
ATOM 1427 O O . ILE B 1 2 ? 16.734 -19.484 6.254 1 82.88 2 ILE B O 1
ATOM 1431 N N . MET B 1 3 ? 18.328 -20.188 4.852 1 89.38 3 MET B N 1
ATOM 1432 C CA . MET B 1 3 ? 19.078 -18.938 4.938 1 89.38 3 MET B CA 1
ATOM 1433 C C . MET B 1 3 ? 18.219 -17.75 4.473 1 89.38 3 MET B C 1
ATOM 1435 O O . MET B 1 3 ? 18.297 -16.672 5.043 1 89.38 3 MET B O 1
ATOM 1439 N N . GLU B 1 4 ? 17.422 -17.922 3.553 1 92.12 4 GLU B N 1
ATOM 1440 C CA . GLU B 1 4 ? 16.562 -16.875 3.008 1 92.12 4 GLU B CA 1
ATOM 1441 C C . GLU B 1 4 ? 15.523 -16.422 4.031 1 92.12 4 GLU B C 1
ATOM 1443 O O . GLU B 1 4 ? 15.242 -15.234 4.156 1 92.12 4 GLU B O 1
ATOM 1448 N N . TYR B 1 5 ? 15.07 -17.328 4.816 1 90.5 5 TYR B N 1
ATOM 1449 C CA . TYR B 1 5 ? 14.062 -16.984 5.812 1 90.5 5 TYR B CA 1
ATOM 1450 C C . TYR B 1 5 ? 14.688 -16.234 6.984 1 90.5 5 TYR B C 1
ATOM 1452 O O . TYR B 1 5 ? 14.047 -15.375 7.586 1 90.5 5 TYR B O 1
ATOM 1460 N N . PHE B 1 6 ? 15.93 -16.625 7.219 1 91.06 6 PHE B N 1
ATOM 1461 C CA . PHE B 1 6 ? 16.641 -15.891 8.25 1 91.06 6 PHE B CA 1
ATOM 1462 C C . PHE B 1 6 ? 16.891 -14.453 7.82 1 91.06 6 PHE B C 1
ATOM 1464 O O . PHE B 1 6 ? 16.766 -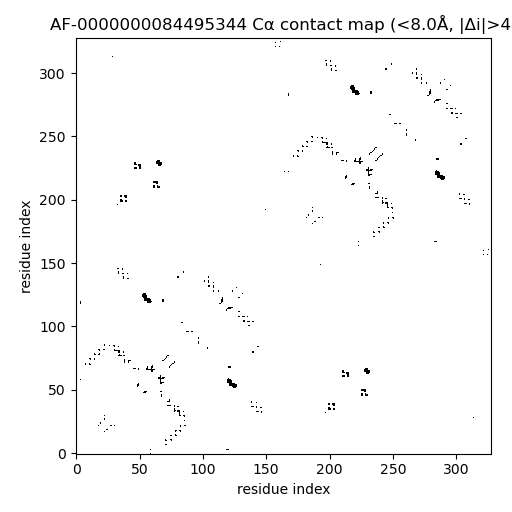13.523 8.625 1 91.06 6 PHE B O 1
ATOM 1471 N N . ILE B 1 7 ? 17.219 -14.305 6.59 1 91.94 7 ILE B N 1
ATOM 1472 C CA . ILE B 1 7 ? 17.469 -12.969 6.055 1 91.94 7 ILE B CA 1
ATOM 1473 C C . ILE B 1 7 ? 16.172 -12.156 6.082 1 91.94 7 ILE B C 1
ATOM 1475 O O . ILE B 1 7 ? 16.188 -10.977 6.449 1 91.94 7 ILE B O 1
ATOM 1479 N N . LEU B 1 8 ? 15.102 -12.781 5.762 1 93 8 LEU B N 1
ATOM 1480 C CA . LEU B 1 8 ? 13.805 -12.109 5.793 1 93 8 LEU B CA 1
ATOM 1481 C C . LEU B 1 8 ? 13.453 -11.672 7.211 1 93 8 LEU B C 1
ATOM 1483 O O . LEU B 1 8 ? 13.008 -10.539 7.426 1 93 8 LEU B O 1
ATOM 1487 N N . ALA B 1 9 ? 13.68 -12.578 8.141 1 92.56 9 ALA B N 1
ATOM 1488 C CA . ALA B 1 9 ? 13.414 -12.25 9.547 1 92.56 9 ALA B CA 1
ATOM 1489 C C . ALA B 1 9 ? 14.289 -11.094 10.008 1 92.56 9 ALA B C 1
ATOM 1491 O O . ALA B 1 9 ? 13.82 -10.211 10.734 1 92.56 9 ALA B O 1
ATOM 1492 N N . ALA B 1 10 ? 15.477 -11.141 9.602 1 92.31 10 ALA B N 1
ATOM 1493 C CA . ALA B 1 10 ? 16.406 -10.062 9.945 1 92.31 10 ALA B CA 1
ATOM 1494 C C . ALA B 1 10 ? 15.93 -8.727 9.367 1 92.31 10 ALA B C 1
ATOM 1496 O O . ALA B 1 10 ? 16.031 -7.688 10.023 1 92.31 10 ALA B O 1
ATOM 1497 N N . MET B 1 11 ? 15.398 -8.742 8.156 1 92.94 11 MET B N 1
ATOM 1498 C CA . MET B 1 11 ? 14.906 -7.523 7.52 1 92.94 11 MET B CA 1
ATOM 1499 C C . MET B 1 11 ? 13.719 -6.953 8.281 1 92.94 11 MET B C 1
ATOM 1501 O O . MET B 1 11 ? 13.562 -5.734 8.383 1 92.94 11 MET B O 1
ATOM 1505 N N . TRP B 1 12 ? 12.938 -7.836 8.82 1 92.19 12 TRP B N 1
ATOM 1506 C CA . TRP B 1 12 ? 11.82 -7.383 9.641 1 92.19 12 TRP B CA 1
ATOM 1507 C C . TRP B 1 12 ? 12.312 -6.715 10.914 1 92.19 12 TRP B C 1
ATOM 1509 O O . TRP B 1 12 ? 11.859 -5.621 11.266 1 92.19 12 TRP B O 1
ATOM 1519 N N . VAL B 1 13 ? 13.234 -7.324 11.555 1 92.69 13 VAL B N 1
ATOM 1520 C CA . VAL B 1 13 ? 13.773 -6.797 12.805 1 92.69 13 VAL B CA 1
ATOM 1521 C C . VAL B 1 13 ? 14.492 -5.477 12.539 1 92.69 13 VAL B C 1
ATOM 1523 O O . VAL B 1 13 ? 14.227 -4.473 13.203 1 92.69 13 VAL B O 1
ATOM 1526 N N . PHE B 1 14 ? 15.312 -5.488 11.531 1 91.75 14 PHE B N 1
ATOM 1527 C CA . PHE B 1 14 ? 16.078 -4.293 11.211 1 91.75 14 PHE B CA 1
ATOM 1528 C C . PHE B 1 14 ? 15.172 -3.17 10.734 1 91.75 14 PHE B C 1
ATOM 1530 O O . PHE B 1 14 ? 15.43 -1.995 11 1 91.75 14 PHE B O 1
ATOM 1537 N N . GLY B 1 15 ? 14.172 -3.59 10 1 94.12 15 GLY B N 1
ATOM 1538 C CA . GLY B 1 15 ? 13.219 -2.584 9.562 1 94.12 15 GLY B CA 1
ATOM 1539 C C . GLY B 1 15 ? 12.469 -1.928 10.711 1 94.12 15 GLY B C 1
ATOM 1540 O O . GLY B 1 15 ? 12.375 -0.701 10.773 1 94.12 15 GLY B O 1
ATOM 1541 N N . PHE B 1 16 ? 12.016 -2.727 11.602 1 93.5 16 PHE B N 1
ATOM 1542 C CA . PHE B 1 16 ? 11.289 -2.205 12.75 1 93.5 16 PHE B CA 1
ATOM 1543 C C . PHE B 1 16 ? 12.211 -1.396 13.656 1 93.5 16 PHE B C 1
ATOM 1545 O O . PHE B 1 16 ? 11.875 -0.276 14.047 1 93.5 16 PHE B O 1
ATOM 1552 N N . VAL B 1 17 ? 13.312 -1.951 13.953 1 92.44 17 VAL B N 1
ATOM 1553 C CA . VAL B 1 17 ? 14.273 -1.287 14.828 1 92.44 17 VAL B CA 1
ATOM 1554 C C . VAL B 1 17 ? 14.766 0.002 14.172 1 92.44 17 VAL B C 1
ATOM 1556 O O . VAL B 1 17 ? 14.875 1.039 14.828 1 92.44 17 VAL B O 1
ATOM 1559 N N . GLY B 1 18 ? 15.078 -0.094 12.914 1 92.19 18 GLY B N 1
ATOM 1560 C CA . GLY B 1 18 ? 15.508 1.095 12.195 1 92.19 18 GLY B CA 1
ATOM 1561 C C . GLY B 1 18 ? 14.461 2.193 12.18 1 92.19 18 GLY B C 1
ATOM 1562 O O . GLY B 1 18 ? 14.781 3.369 12.359 1 92.19 18 GLY B O 1
ATOM 1563 N N . PHE B 1 19 ? 13.25 1.785 11.977 1 93.44 19 PHE B N 1
ATOM 1564 C CA . PHE B 1 19 ? 12.164 2.754 11.961 1 93.44 19 PHE B CA 1
ATOM 1565 C C . PHE B 1 19 ? 12.055 3.475 13.297 1 93.44 19 PHE B C 1
ATOM 1567 O O . PHE B 1 19 ? 11.914 4.699 13.344 1 93.44 19 PHE B O 1
ATOM 1574 N N . ILE B 1 20 ? 12.25 2.787 14.391 1 90.88 20 ILE B N 1
ATOM 1575 C CA . ILE B 1 20 ? 12.086 3.334 15.734 1 90.88 20 ILE B CA 1
ATOM 1576 C C . ILE B 1 20 ? 13.32 4.141 16.125 1 90.88 20 ILE B C 1
ATOM 1578 O O . ILE B 1 20 ? 13.211 5.199 16.734 1 90.88 20 ILE B O 1
ATOM 1582 N N . LEU B 1 21 ? 14.445 3.674 15.75 1 91.31 21 LEU B N 1
ATOM 1583 C CA . LEU B 1 21 ? 15.695 4.285 16.188 1 91.31 21 LEU B CA 1
ATOM 1584 C C . LEU B 1 21 ? 16.031 5.508 15.328 1 91.31 21 LEU B C 1
ATOM 1586 O O . LEU B 1 21 ? 16.531 6.512 15.844 1 91.31 21 LEU B O 1
ATOM 1590 N N . PHE B 1 22 ? 15.75 5.438 14.039 1 92.88 22 PHE B N 1
ATOM 1591 C CA . PHE B 1 22 ? 16.219 6.484 13.141 1 92.88 22 PHE B CA 1
ATOM 1592 C C . PHE B 1 22 ? 15.141 7.527 12.906 1 92.88 22 PHE B C 1
ATOM 1594 O O . PHE B 1 22 ? 15.398 8.57 12.297 1 92.88 22 PHE B O 1
ATOM 1601 N N . ILE B 1 23 ? 14.016 7.273 13.242 1 91.81 23 ILE B N 1
ATOM 1602 C CA . ILE B 1 23 ? 12.938 8.258 13.141 1 91.81 23 ILE B CA 1
ATOM 1603 C C . ILE B 1 23 ? 12.539 8.742 14.531 1 91.81 23 ILE B C 1
ATOM 1605 O O . ILE B 1 23 ? 12.016 7.969 15.336 1 91.81 23 ILE B O 1
ATOM 1609 N N . PRO B 1 24 ? 12.867 10.016 14.797 1 90 24 PRO B N 1
ATOM 1610 C CA . PRO B 1 24 ? 12.5 10.57 16.109 1 90 24 PRO B CA 1
ATOM 1611 C C . PRO B 1 24 ? 11 10.477 16.391 1 90 24 PRO B C 1
ATOM 1613 O O . PRO B 1 24 ? 10.195 10.469 15.453 1 90 24 PRO B O 1
ATOM 1616 N N . HIS B 1 25 ? 10.641 10.422 17.594 1 88.25 25 HIS B N 1
ATOM 1617 C CA . HIS B 1 25 ? 9.258 10.273 18.016 1 88.25 25 HIS B CA 1
ATOM 1618 C C . HIS B 1 25 ? 8.383 11.398 17.469 1 88.25 25 HIS B C 1
ATOM 1620 O O . HIS B 1 25 ? 7.23 11.172 17.109 1 88.25 25 HIS B O 1
ATOM 1626 N N . LYS B 1 26 ? 8.906 12.602 17.375 1 85.06 26 LYS B N 1
ATOM 1627 C CA . LYS B 1 26 ? 8.164 13.773 16.922 1 85.06 26 LYS B CA 1
ATOM 1628 C C . LYS B 1 26 ? 7.836 13.695 15.438 1 85.06 26 LYS B C 1
ATOM 1630 O O . LYS B 1 26 ? 6.879 14.312 14.969 1 85.06 26 LYS B O 1
ATOM 1635 N N . ASP B 1 27 ? 8.672 12.82 14.695 1 89.44 27 ASP B N 1
ATOM 1636 C CA . ASP B 1 27 ? 8.516 12.766 13.25 1 89.44 27 ASP B CA 1
ATOM 1637 C C . ASP B 1 27 ? 7.957 11.414 12.812 1 89.44 27 ASP B C 1
ATOM 1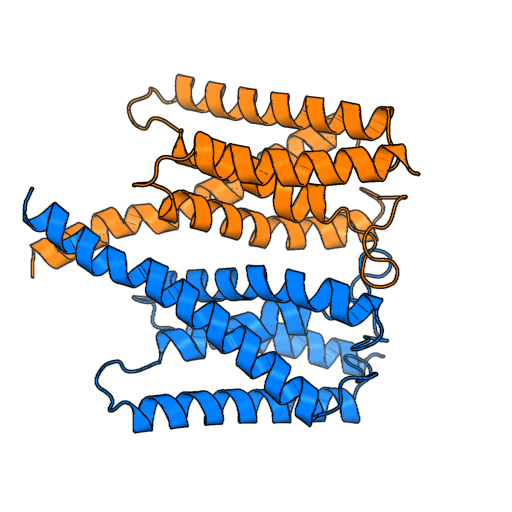639 O O . ASP B 1 27 ? 8.023 11.062 11.633 1 89.44 27 ASP B O 1
ATOM 1643 N N . ARG B 1 28 ? 7.457 10.648 13.703 1 89 28 ARG B N 1
ATOM 1644 C CA . ARG B 1 28 ? 6.965 9.305 13.398 1 89 28 ARG B CA 1
ATOM 1645 C C . ARG B 1 28 ? 5.77 9.367 12.453 1 89 28 ARG B C 1
ATOM 1647 O O . ARG B 1 28 ? 5.594 8.484 11.609 1 89 28 ARG B O 1
ATOM 1654 N N . ARG B 1 29 ? 4.969 10.375 12.523 1 86.69 29 ARG B N 1
ATOM 1655 C CA . ARG B 1 29 ? 3.836 10.539 11.617 1 86.69 29 ARG B CA 1
ATOM 1656 C C . ARG B 1 29 ? 4.305 10.773 10.188 1 86.69 29 ARG B C 1
ATOM 1658 O O . ARG B 1 29 ? 3.76 10.203 9.242 1 86.69 29 ARG B O 1
ATOM 1665 N N . LYS B 1 30 ? 5.301 11.578 10.164 1 88.88 30 LYS B N 1
ATOM 1666 C CA . LYS B 1 30 ? 5.898 11.859 8.867 1 88.88 30 LYS B CA 1
ATOM 1667 C C . LYS B 1 30 ? 6.516 10.594 8.266 1 88.88 30 LYS B C 1
ATOM 1669 O O . LYS B 1 30 ? 6.359 10.328 7.07 1 88.88 30 LYS B O 1
ATOM 1674 N N . GLY B 1 31 ? 7.145 9.875 9.133 1 93 31 GLY B N 1
ATOM 1675 C CA . GLY B 1 31 ? 7.75 8.633 8.688 1 93 31 GLY B CA 1
ATOM 1676 C C . GLY B 1 31 ? 6.734 7.598 8.242 1 93 31 GLY B C 1
ATOM 1677 O O . GLY B 1 31 ? 6.941 6.91 7.242 1 93 31 GLY B O 1
ATOM 1678 N N . PHE B 1 32 ? 5.715 7.484 8.977 1 92.06 32 PHE B N 1
ATOM 1679 C CA . PHE B 1 32 ? 4.668 6.52 8.656 1 92.06 32 PHE B CA 1
ATOM 1680 C C . PHE B 1 32 ? 4 6.871 7.328 1 92.06 32 PHE B C 1
ATOM 1682 O O . PHE B 1 32 ? 3.723 5.988 6.516 1 92.06 32 PHE B O 1
ATOM 1689 N N . LEU B 1 33 ? 3.764 8.117 7.137 1 90.81 33 LEU B N 1
ATOM 1690 C CA . LEU B 1 33 ? 3.191 8.547 5.863 1 90.81 33 LEU B CA 1
ATOM 1691 C C . LEU B 1 33 ? 4.125 8.211 4.707 1 90.81 33 LEU B C 1
ATOM 1693 O O . LEU B 1 33 ? 3.684 7.707 3.674 1 90.81 33 LEU B O 1
ATOM 1697 N N . ALA B 1 34 ? 5.324 8.539 4.922 1 94.38 34 ALA B N 1
ATOM 1698 C CA . ALA B 1 34 ? 6.301 8.266 3.875 1 94.38 34 ALA B CA 1
ATOM 1699 C C . ALA B 1 34 ? 6.34 6.777 3.535 1 94.38 34 ALA B C 1
ATOM 1701 O O . ALA B 1 34 ? 6.426 6.402 2.363 1 94.38 34 ALA B O 1
ATOM 1702 N N . LEU B 1 35 ? 6.281 5.973 4.527 1 95.75 35 LEU B N 1
ATOM 1703 C CA . LEU B 1 35 ? 6.258 4.523 4.348 1 95.75 35 LEU B CA 1
ATOM 1704 C C . LEU B 1 35 ? 5.047 4.098 3.525 1 95.75 35 LEU B C 1
ATOM 1706 O O . LEU B 1 35 ? 5.18 3.312 2.582 1 95.75 35 LEU B O 1
ATOM 1710 N N . MET B 1 36 ? 3.984 4.629 3.83 1 94.5 36 MET B N 1
ATOM 1711 C CA . MET B 1 36 ? 2.746 4.258 3.15 1 94.5 36 MET B CA 1
ATOM 1712 C C . MET B 1 36 ? 2.748 4.75 1.707 1 94.5 36 MET B C 1
ATOM 1714 O O . MET B 1 36 ? 2.246 4.066 0.813 1 94.5 36 MET B O 1
ATOM 1718 N N . VAL B 1 37 ? 3.266 5.934 1.55 1 94.19 37 VAL B N 1
ATOM 1719 C CA . VAL B 1 37 ? 3.346 6.484 0.2 1 94.19 37 VAL B CA 1
ATOM 1720 C C . VAL B 1 37 ? 4.195 5.57 -0.68 1 94.19 37 VAL B C 1
ATOM 1722 O O . VAL B 1 37 ? 3.801 5.234 -1.8 1 94.19 37 VAL B O 1
ATOM 1725 N N . PHE B 1 38 ? 5.289 5.215 -0.146 1 96.38 38 PHE B N 1
ATOM 1726 C CA . PHE B 1 38 ? 6.164 4.332 -0.911 1 96.38 38 PHE B CA 1
ATOM 1727 C C . PHE B 1 38 ? 5.457 3.02 -1.233 1 96.38 38 PHE B C 1
ATOM 1729 O O . PHE B 1 38 ? 5.578 2.5 -2.344 1 96.38 38 PHE B O 1
ATOM 1736 N N . GLN B 1 39 ? 4.727 2.49 -0.286 1 94.06 39 GLN B N 1
ATOM 1737 C CA . GLN B 1 39 ? 3.984 1.25 -0.488 1 94.06 39 GLN B CA 1
ATOM 1738 C C . GLN B 1 39 ? 2.949 1.403 -1.598 1 94.06 39 GLN B C 1
ATOM 1740 O O . GLN B 1 39 ? 2.721 0.473 -2.373 1 94.06 39 GLN B O 1
ATOM 1745 N N . ALA B 1 40 ? 2.387 2.52 -1.646 1 91.88 40 ALA B N 1
ATOM 1746 C CA . ALA B 1 40 ? 1.335 2.768 -2.629 1 91.88 40 ALA B CA 1
ATOM 1747 C C . ALA B 1 40 ? 1.901 2.783 -4.047 1 91.88 40 ALA B C 1
ATOM 1749 O O . ALA B 1 40 ? 1.22 2.396 -4.996 1 91.88 40 ALA B O 1
ATOM 1750 N N . PHE B 1 41 ? 3.113 3.119 -4.168 1 93.44 41 PHE B N 1
ATOM 1751 C CA . PHE B 1 41 ? 3.699 3.23 -5.5 1 93.44 41 PHE B CA 1
ATOM 1752 C C . PHE B 1 41 ? 4.41 1.939 -5.891 1 93.44 41 PHE B C 1
ATOM 1754 O O . PHE B 1 41 ? 4.375 1.531 -7.051 1 93.44 41 PHE B O 1
ATOM 1761 N N . ILE B 1 42 ? 4.957 1.372 -4.867 1 93.44 42 ILE B N 1
ATOM 1762 C CA . ILE B 1 42 ? 5.789 0.228 -5.227 1 93.44 42 ILE B CA 1
ATOM 1763 C C . ILE B 1 42 ? 4.906 -0.917 -5.719 1 93.44 42 ILE B C 1
ATOM 1765 O O . ILE B 1 42 ? 5.285 -1.649 -6.637 1 93.44 42 ILE B O 1
ATOM 1769 N N . TRP B 1 43 ? 3.762 -1.136 -5.141 1 86.81 43 TRP B N 1
ATOM 1770 C CA . TRP B 1 43 ? 2.93 -2.238 -5.609 1 86.81 43 TRP B CA 1
ATOM 1771 C C . TRP B 1 43 ? 2.455 -1.994 -7.039 1 86.81 43 TRP B C 1
ATOM 1773 O O . TRP B 1 43 ? 2.312 -2.936 -7.82 1 86.81 43 TRP B O 1
ATOM 1783 N N . LEU B 1 44 ? 2.252 -0.813 -7.441 1 86.69 44 LEU B N 1
ATOM 1784 C CA . LEU B 1 44 ? 1.846 -0.459 -8.797 1 86.69 44 LEU B CA 1
ATOM 1785 C C . LEU B 1 44 ? 2.945 -0.794 -9.797 1 86.69 44 LEU B C 1
ATOM 1787 O O . LEU B 1 44 ? 2.66 -1.215 -10.922 1 86.69 44 LEU B O 1
ATOM 1791 N N . CYS B 1 45 ? 4.094 -0.622 -9.352 1 90.88 45 CYS B N 1
ATOM 1792 C CA . CYS B 1 45 ? 5.223 -0.833 -10.25 1 90.88 45 CYS B CA 1
ATOM 1793 C C . CYS B 1 45 ? 5.684 -2.287 -10.219 1 90.88 45 CYS B C 1
ATOM 1795 O O . CYS B 1 45 ? 6.133 -2.824 -11.234 1 90.88 45 CYS B O 1
ATOM 1797 N N . ASP B 1 46 ? 5.574 -2.891 -9.062 1 90.25 46 ASP B N 1
ATOM 1798 C CA . ASP B 1 46 ? 6.066 -4.254 -8.883 1 90.25 46 ASP B CA 1
ATOM 1799 C C . ASP B 1 46 ? 5.188 -5.258 -9.625 1 90.25 46 ASP B C 1
ATOM 1801 O O . ASP B 1 46 ? 5.691 -6.219 -10.211 1 90.25 46 ASP B O 1
ATOM 1805 N N . MET B 1 47 ? 3.918 -5.074 -9.648 1 88.25 47 MET B N 1
ATOM 1806 C CA . MET B 1 47 ? 3.002 -6.027 -10.266 1 88.25 47 MET B CA 1
ATOM 1807 C C . MET B 1 47 ? 3.322 -6.207 -11.75 1 88.25 47 MET B C 1
ATOM 1809 O O . MET B 1 47 ? 3.58 -7.324 -12.195 1 88.25 47 MET B O 1
ATOM 1813 N N . PRO B 1 48 ? 3.361 -5.145 -12.477 1 88.12 48 PRO B N 1
ATOM 1814 C CA . PRO B 1 48 ? 3.742 -5.32 -13.883 1 88.12 48 PRO B CA 1
ATOM 1815 C C . PRO B 1 48 ? 5.18 -5.805 -14.047 1 88.12 48 PRO B C 1
ATOM 1817 O O . PRO B 1 48 ? 5.477 -6.566 -14.969 1 88.12 48 PRO B O 1
ATOM 1820 N N . SER B 1 49 ? 6.082 -5.352 -13.195 1 90.12 49 SER B N 1
ATOM 1821 C CA . SER B 1 49 ? 7.48 -5.75 -13.305 1 90.12 49 SER B CA 1
ATOM 1822 C C . SER B 1 49 ? 7.637 -7.258 -13.133 1 90.12 49 SER B C 1
ATOM 1824 O O . SER B 1 49 ? 8.438 -7.887 -13.828 1 90.12 49 SER B O 1
ATOM 1826 N N . PHE B 1 50 ? 6.891 -7.82 -12.273 1 89.56 50 PHE B N 1
ATOM 1827 C CA . PHE B 1 50 ? 6.969 -9.258 -12.039 1 89.56 50 PHE B CA 1
ATOM 1828 C C . PHE B 1 50 ? 6.207 -10.023 -13.109 1 89.56 50 PHE B C 1
ATOM 1830 O O . PHE B 1 50 ? 6.621 -11.117 -13.508 1 89.56 50 PHE B O 1
ATOM 1837 N N . THR B 1 51 ? 5.121 -9.484 -13.586 1 88.69 51 THR B N 1
ATOM 1838 C CA . THR B 1 51 ? 4.297 -10.133 -14.602 1 88.69 51 THR B CA 1
ATOM 1839 C C . THR B 1 51 ? 5.043 -10.219 -15.93 1 88.69 51 THR B C 1
ATOM 1841 O O . THR B 1 51 ? 4.984 -11.242 -16.609 1 88.69 51 THR B O 1
ATOM 1844 N N . PHE B 1 52 ? 5.781 -9.18 -16.234 1 90.69 52 PHE B N 1
ATOM 1845 C CA . PHE B 1 52 ? 6.48 -9.133 -17.516 1 90.69 52 PHE B CA 1
ATOM 1846 C C . PHE B 1 52 ? 7.887 -9.703 -17.375 1 90.69 52 PHE B C 1
ATOM 1848 O O . PHE B 1 52 ? 8.68 -9.641 -18.328 1 90.69 52 PHE B O 1
ATOM 1855 N N . GLY B 1 53 ? 8.266 -10.188 -16.234 1 89 53 GLY B N 1
ATOM 1856 C CA . GLY B 1 53 ? 9.516 -10.906 -16.031 1 89 53 GLY B CA 1
ATOM 1857 C C . GLY B 1 53 ? 10.703 -9.984 -15.82 1 89 53 GLY B C 1
ATOM 1858 O O . GLY B 1 53 ? 11.844 -10.391 -16.031 1 89 53 GLY B O 1
ATOM 1859 N N . LEU B 1 54 ? 10.43 -8.758 -15.516 1 89.88 54 LEU B N 1
ATOM 1860 C CA . LEU B 1 54 ? 11.516 -7.84 -15.188 1 89.88 54 LEU B CA 1
ATOM 1861 C C . LEU B 1 54 ? 12.18 -8.227 -13.875 1 89.88 54 LEU B C 1
ATOM 1863 O O . LEU B 1 54 ? 13.398 -8.109 -13.727 1 89.88 54 LEU B O 1
ATOM 1867 N N . LEU B 1 55 ? 11.406 -8.688 -12.93 1 90.44 55 LEU B N 1
ATOM 1868 C CA . LEU B 1 55 ? 11.844 -9.156 -11.617 1 90.44 55 LEU B CA 1
ATOM 1869 C C . LEU B 1 55 ? 11.125 -10.453 -11.242 1 90.44 55 LEU B C 1
ATOM 1871 O O . LEU B 1 55 ? 10.016 -10.711 -11.719 1 90.44 55 LEU B O 1
ATOM 1875 N N . SER B 1 56 ? 11.781 -11.211 -10.531 1 89.31 56 SER B N 1
ATOM 1876 C CA . SER B 1 56 ? 11.172 -12.43 -10.008 1 89.31 56 SER B CA 1
ATOM 1877 C C . SER B 1 56 ? 11.703 -12.758 -8.617 1 89.31 56 SER B C 1
ATOM 1879 O O . SER B 1 56 ? 12.742 -12.25 -8.211 1 89.31 56 SER B O 1
ATOM 1881 N N . ALA B 1 57 ? 10.945 -13.477 -7.91 1 89.56 57 ALA B N 1
ATOM 1882 C CA . ALA B 1 57 ? 11.32 -13.945 -6.578 1 89.56 57 ALA B CA 1
ATOM 1883 C C . ALA B 1 57 ? 11.07 -15.445 -6.434 1 89.56 57 ALA B C 1
ATOM 1885 O O . ALA B 1 57 ? 9.938 -15.867 -6.168 1 89.56 57 ALA B O 1
ATOM 1886 N N . PRO B 1 58 ? 12.086 -16.172 -6.543 1 85.94 58 PRO B N 1
ATOM 1887 C CA . PRO B 1 58 ? 11.922 -17.625 -6.527 1 85.94 58 PRO B CA 1
ATOM 1888 C C . PRO B 1 58 ? 11.438 -18.156 -5.176 1 85.94 58 PRO B C 1
ATOM 1890 O O . PRO B 1 58 ? 10.781 -19.203 -5.113 1 85.94 58 PRO B O 1
ATOM 1893 N N . VAL B 1 59 ? 11.906 -17.469 -4.105 1 84.31 59 VAL B N 1
ATOM 1894 C CA . VAL B 1 59 ? 11.422 -17.875 -2.789 1 84.31 59 VAL B CA 1
ATOM 1895 C C . VAL B 1 59 ? 10.148 -17.094 -2.453 1 84.31 59 VAL B C 1
ATOM 1897 O O . VAL B 1 59 ? 10.188 -15.867 -2.303 1 84.31 59 VAL B O 1
ATOM 1900 N N . TRP B 1 60 ? 9.07 -17.828 -2.42 1 77.62 60 TRP B N 1
ATOM 1901 C CA . TRP B 1 60 ? 7.766 -17.219 -2.18 1 77.62 60 TRP B CA 1
ATOM 1902 C C . TRP B 1 60 ? 7.469 -17.125 -0.686 1 77.62 60 TRP B C 1
ATOM 1904 O O . TRP B 1 60 ? 7.457 -18.141 0.008 1 77.62 60 TRP B O 1
ATOM 1914 N 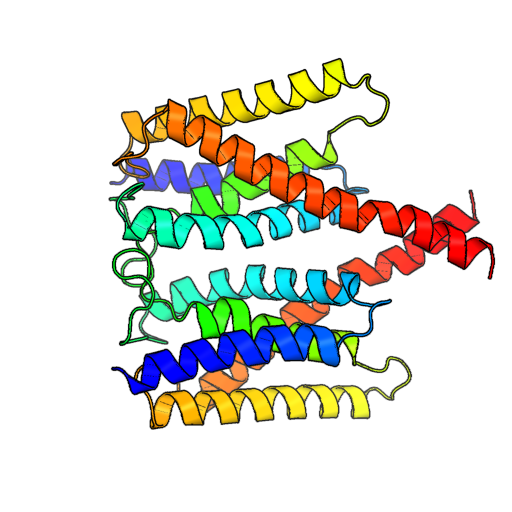N . GLU B 1 61 ? 7.32 -16.016 -0.201 1 80.25 61 GLU B N 1
ATOM 1915 C CA . GLU B 1 61 ? 6.934 -15.844 1.196 1 80.25 61 GLU B CA 1
ATOM 1916 C C . GLU B 1 61 ? 5.492 -16.297 1.428 1 80.25 61 GLU B C 1
ATOM 1918 O O . GLU B 1 61 ? 5.184 -16.906 2.455 1 80.25 61 GLU B O 1
ATOM 1923 N N . PHE B 1 62 ? 4.633 -15.953 0.569 1 83.81 62 PHE B N 1
ATOM 1924 C CA . PHE B 1 62 ? 3.23 -16.359 0.6 1 83.81 62 PHE B CA 1
ATOM 1925 C C . PHE B 1 62 ? 2.857 -17.125 -0.664 1 83.81 62 PHE B C 1
ATOM 1927 O O . PHE B 1 62 ? 2.332 -16.547 -1.615 1 83.81 62 PHE B O 1
ATOM 1934 N N . PRO B 1 63 ? 3.125 -18.375 -0.421 1 80.62 63 PRO B N 1
ATOM 1935 C CA . PRO B 1 63 ? 2.836 -19.172 -1.61 1 80.62 63 PRO B CA 1
ATOM 1936 C C . PRO B 1 63 ? 1.369 -19.109 -2.031 1 80.62 63 PRO B C 1
ATOM 1938 O O . PRO B 1 63 ? 0.49 -18.922 -1.186 1 80.62 63 PRO B O 1
ATOM 1941 N N . LYS B 1 64 ? 1.013 -18.969 -3.209 1 79.19 64 LYS B N 1
ATOM 1942 C CA . LYS B 1 64 ? -0.335 -18.938 -3.77 1 79.19 64 LYS B CA 1
ATOM 1943 C C . LYS B 1 64 ? -0.863 -17.516 -3.873 1 79.19 64 LYS B C 1
ATOM 1945 O O . LYS B 1 64 ? -1.723 -17.219 -4.707 1 79.19 64 LYS B O 1
ATOM 1950 N N . ALA B 1 65 ? -0.358 -16.734 -2.857 1 82.62 65 ALA B N 1
ATOM 1951 C CA . ALA B 1 65 ? -0.871 -15.359 -2.871 1 82.62 65 ALA B CA 1
ATOM 1952 C C . ALA B 1 65 ? -0.087 -14.492 -3.848 1 82.62 65 ALA B C 1
ATOM 1954 O O . ALA B 1 65 ? -0.677 -13.773 -4.66 1 82.62 65 ALA B O 1
ATOM 1955 N N . THR B 1 66 ? 1.187 -14.602 -3.695 1 86.31 66 THR B N 1
ATOM 1956 C CA . THR B 1 66 ? 1.959 -13.703 -4.543 1 86.31 66 THR B CA 1
ATOM 1957 C C . THR B 1 66 ? 3.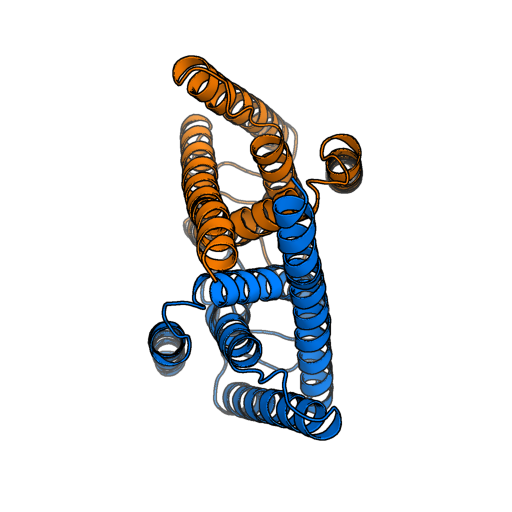375 -14.234 -4.746 1 86.31 66 THR B C 1
ATOM 1959 O O . THR B 1 66 ? 3.91 -14.938 -3.887 1 86.31 66 THR B O 1
ATOM 1962 N N . ASP B 1 67 ? 3.896 -13.852 -5.863 1 86.06 67 ASP B N 1
ATOM 1963 C CA . ASP B 1 67 ? 5.289 -14.156 -6.168 1 86.06 67 ASP B CA 1
ATOM 1964 C C . ASP B 1 67 ? 6.184 -12.938 -5.934 1 86.06 67 ASP B C 1
ATOM 1966 O O . ASP B 1 67 ? 7.371 -12.969 -6.262 1 86.06 67 ASP B O 1
ATOM 1970 N N . LEU B 1 68 ? 5.559 -11.969 -5.352 1 87.56 68 LEU B N 1
ATOM 1971 C CA . LEU B 1 68 ? 6.297 -10.734 -5.094 1 87.56 68 LEU B CA 1
ATOM 1972 C C . LEU B 1 68 ? 7.176 -10.883 -3.855 1 87.56 68 LEU B C 1
ATOM 1974 O O . LEU B 1 68 ? 6.906 -11.719 -2.992 1 87.56 68 LEU B O 1
ATOM 1978 N N . ALA B 1 69 ? 8.227 -10.117 -3.832 1 89.5 69 ALA B N 1
ATOM 1979 C CA . ALA B 1 69 ? 9.062 -10.047 -2.639 1 89.5 69 ALA B CA 1
ATOM 1980 C C . ALA B 1 69 ? 8.461 -9.102 -1.604 1 89.5 69 ALA B C 1
ATOM 1982 O O . ALA B 1 69 ? 8.914 -7.961 -1.455 1 89.5 69 ALA B O 1
ATOM 1983 N N . ILE B 1 70 ? 7.594 -9.555 -0.827 1 89.31 70 ILE B N 1
ATOM 1984 C CA . ILE B 1 70 ? 6.754 -8.742 0.044 1 89.31 70 ILE B CA 1
ATOM 1985 C C . ILE B 1 70 ? 7.617 -8.078 1.117 1 89.31 70 ILE B C 1
ATOM 1987 O O . ILE B 1 70 ? 7.547 -6.863 1.314 1 89.31 70 ILE B O 1
ATOM 1991 N N . THR B 1 71 ? 8.383 -8.805 1.799 1 91.12 71 THR B N 1
ATOM 1992 C CA . THR B 1 71 ? 9.203 -8.273 2.887 1 91.12 71 THR B CA 1
ATOM 1993 C C . THR B 1 71 ? 10.141 -7.184 2.377 1 91.12 71 THR B C 1
ATOM 1995 O O . THR B 1 71 ? 10.219 -6.102 2.965 1 91.12 71 THR B O 1
ATOM 1998 N N . ILE B 1 72 ? 10.742 -7.441 1.266 1 92.5 72 ILE B N 1
ATOM 1999 C CA . ILE B 1 72 ? 11.742 -6.523 0.736 1 92.5 72 ILE B CA 1
ATOM 2000 C C . ILE B 1 72 ? 11.062 -5.277 0.18 1 92.5 72 ILE B C 1
ATOM 2002 O O . ILE B 1 72 ? 11.391 -4.152 0.569 1 92.5 72 ILE B O 1
ATOM 2006 N N . ASN B 1 73 ? 10.055 -5.5 -0.648 1 91 73 ASN B N 1
ATOM 2007 C CA . ASN B 1 73 ? 9.469 -4.406 -1.419 1 91 73 ASN B CA 1
ATOM 2008 C C . ASN B 1 73 ? 8.398 -3.672 -0.626 1 91 73 ASN B C 1
ATOM 2010 O O . ASN B 1 73 ? 8.211 -2.465 -0.791 1 91 73 ASN B O 1
ATOM 2014 N N . TYR B 1 74 ? 7.758 -4.383 0.26 1 91.25 74 TYR B N 1
ATOM 2015 C CA . TYR B 1 74 ? 6.578 -3.764 0.857 1 91.25 74 TYR B CA 1
ATOM 2016 C C . TYR B 1 74 ? 6.836 -3.391 2.312 1 91.25 74 TYR B C 1
ATOM 2018 O O . TYR B 1 74 ? 6.004 -2.738 2.949 1 91.25 74 TYR B O 1
ATOM 2026 N N . PHE B 1 75 ? 7.934 -3.799 2.811 1 93.25 75 PHE B N 1
ATOM 2027 C CA . PHE B 1 75 ? 8.242 -3.443 4.191 1 93.25 75 PHE B CA 1
ATOM 2028 C C . PHE B 1 75 ? 9.625 -2.803 4.289 1 93.25 75 PHE B C 1
ATOM 2030 O O . PHE B 1 75 ? 9.742 -1.625 4.633 1 93.25 75 PHE B O 1
ATOM 2037 N N . PHE B 1 76 ? 10.586 -3.498 3.834 1 94.94 76 PHE B N 1
ATOM 2038 C CA . PHE B 1 76 ? 11.961 -3.072 4.082 1 94.94 76 PHE B CA 1
ATOM 2039 C C . PHE B 1 76 ? 12.289 -1.809 3.295 1 94.94 76 PHE B C 1
ATOM 2041 O O . PHE B 1 76 ? 12.773 -0.829 3.857 1 94.94 76 PHE B O 1
ATOM 2048 N N . TYR B 1 77 ? 12.016 -1.792 1.979 1 95.88 77 TYR B N 1
ATOM 2049 C CA . TYR B 1 77 ? 12.289 -0.619 1.158 1 95.88 77 TYR B CA 1
ATOM 2050 C C . TYR B 1 77 ? 11.484 0.583 1.63 1 95.88 77 TYR B C 1
ATOM 2052 O O . TYR B 1 77 ? 12.016 1.688 1.753 1 95.88 77 TYR B O 1
ATOM 2060 N N . PRO B 1 78 ? 10.234 0.406 1.929 1 96.12 78 PRO B N 1
ATOM 2061 C CA . PRO B 1 78 ? 9.453 1.534 2.441 1 96.12 78 PRO B CA 1
ATOM 2062 C C . PRO B 1 78 ? 10.016 2.096 3.746 1 96.12 78 PRO B C 1
ATOM 2064 O O . PRO B 1 78 ? 9.984 3.309 3.965 1 96.12 78 PRO B O 1
ATOM 2067 N N . VAL B 1 79 ? 10.484 1.227 4.57 1 96 79 VAL B N 1
ATOM 2068 C CA . VAL B 1 79 ? 11.07 1.68 5.824 1 96 79 VAL B CA 1
ATOM 2069 C C . VAL B 1 79 ? 12.312 2.514 5.543 1 96 79 VAL B C 1
ATOM 2071 O O . VAL B 1 79 ? 12.508 3.578 6.137 1 96 79 VAL B O 1
ATOM 2074 N N . LEU B 1 80 ? 13.148 2.037 4.605 1 96.31 80 LEU B N 1
ATOM 2075 C CA . LEU B 1 80 ? 14.359 2.771 4.246 1 96.31 80 LEU B CA 1
ATOM 2076 C C . LEU B 1 80 ? 14.008 4.129 3.645 1 96.31 80 LEU B C 1
ATOM 2078 O O . LEU B 1 80 ? 14.656 5.133 3.947 1 96.31 80 LEU B O 1
ATOM 2082 N N . PHE B 1 81 ? 12.992 4.109 2.803 1 97.12 81 PHE B N 1
ATOM 2083 C CA . PHE B 1 81 ? 12.547 5.375 2.234 1 97.12 81 PHE B CA 1
ATOM 2084 C C . PHE B 1 81 ? 12.078 6.324 3.328 1 97.12 81 PHE B C 1
ATOM 2086 O O . PHE B 1 81 ? 12.344 7.523 3.273 1 97.12 81 PHE B O 1
ATOM 2093 N N . SER B 1 82 ? 11.32 5.785 4.242 1 96.25 82 SER B N 1
ATOM 2094 C CA . SER B 1 82 ? 10.805 6.594 5.344 1 96.25 82 SER B CA 1
ATOM 2095 C C . SER B 1 82 ? 11.945 7.23 6.137 1 96.25 82 SER B C 1
ATOM 2097 O O . SER B 1 82 ? 11.883 8.414 6.48 1 96.25 82 SER B O 1
ATOM 2099 N N . ILE B 1 83 ? 12.984 6.457 6.438 1 95.38 83 ILE B N 1
ATOM 2100 C CA . ILE B 1 83 ? 14.148 6.953 7.168 1 95.38 83 ILE B CA 1
ATOM 2101 C C . ILE B 1 83 ? 14.844 8.039 6.348 1 95.38 83 ILE B C 1
ATOM 2103 O O . ILE B 1 83 ? 15.203 9.094 6.879 1 95.38 83 ILE B O 1
ATOM 2107 N N . TYR B 1 84 ? 15.023 7.766 5.059 1 95.62 84 TYR B N 1
ATOM 2108 C CA . TYR B 1 84 ? 15.625 8.734 4.152 1 95.62 84 TYR B CA 1
ATOM 2109 C C . TYR B 1 84 ? 14.844 10.047 4.152 1 95.62 84 TYR B C 1
ATOM 2111 O O . TYR B 1 84 ? 15.422 11.125 4.297 1 95.62 84 TYR B O 1
ATOM 2119 N N . TYR B 1 85 ? 13.539 9.922 4.055 1 94.69 85 TYR B N 1
ATOM 2120 C CA . TYR B 1 85 ? 12.695 11.102 3.887 1 94.69 85 TYR B CA 1
ATOM 2121 C C . TYR B 1 85 ? 12.695 11.953 5.148 1 94.69 85 TYR B C 1
ATOM 2123 O O . TYR B 1 85 ? 12.797 13.188 5.074 1 94.69 85 TYR B O 1
ATOM 2131 N N . VAL B 1 86 ? 12.594 11.359 6.289 1 92.25 86 VAL B N 1
ATOM 2132 C CA . VAL B 1 86 ? 12.477 12.078 7.551 1 92.25 86 VAL B CA 1
ATOM 2133 C C . VAL B 1 86 ? 13.82 12.719 7.906 1 92.25 86 VAL B C 1
ATOM 2135 O O . VAL B 1 86 ? 13.859 13.797 8.5 1 92.25 86 VAL B O 1
ATOM 2138 N N . ASN B 1 87 ? 14.883 12.078 7.555 1 91.5 87 ASN B N 1
ATOM 2139 C CA . ASN B 1 87 ? 16.203 12.57 7.949 1 91.5 87 ASN B CA 1
ATOM 2140 C C . ASN B 1 87 ? 16.766 13.539 6.914 1 91.5 87 ASN B C 1
ATOM 2142 O O . ASN B 1 87 ? 17.906 14 7.051 1 91.5 87 ASN B O 1
ATOM 2146 N N . GLN B 1 88 ? 15.984 13.781 5.977 1 85.75 88 GLN B N 1
ATOM 2147 C CA . GLN B 1 88 ? 16.422 14.773 5 1 85.75 88 GLN B CA 1
ATOM 2148 C C . GLN B 1 88 ? 16.484 16.172 5.629 1 85.75 88 GLN B C 1
ATOM 2150 O O . GLN B 1 88 ? 15.555 16.578 6.316 1 85.75 88 GLN B O 1
ATOM 2155 N N . LYS B 1 89 ? 17.531 16.828 5.645 1 75.56 89 LYS B N 1
ATOM 2156 C CA . LYS B 1 89 ? 17.719 18.156 6.23 1 75.56 89 LYS B CA 1
ATOM 2157 C C . LYS B 1 89 ? 17.344 19.25 5.246 1 75.56 89 LYS B C 1
ATOM 2159 O O . LYS B 1 89 ? 17.859 19.297 4.129 1 75.56 89 LYS B O 1
ATOM 2164 N N . PRO B 1 90 ? 16.359 19.969 5.523 1 66 90 PRO B N 1
ATOM 2165 C CA . PRO B 1 90 ? 15.891 21.031 4.633 1 66 90 PRO B CA 1
ATOM 2166 C C . PRO B 1 90 ? 16.953 22.109 4.375 1 66 90 PRO B C 1
ATOM 2168 O O . PRO B 1 90 ? 16.953 22.734 3.316 1 66 90 PRO B O 1
ATOM 2171 N N . GLN B 1 91 ? 17.719 22.344 5.336 1 67.19 91 GLN B N 1
ATOM 2172 C CA . GLN B 1 91 ? 18.562 23.531 5.258 1 67.19 91 GLN B CA 1
ATOM 2173 C C . GLN B 1 91 ? 19.781 23.281 4.367 1 67.19 91 GLN B C 1
ATOM 2175 O O . GLN B 1 91 ? 20.609 24.156 4.176 1 67.19 91 GLN B O 1
ATOM 2180 N N . GLU B 1 92 ? 19.594 22.266 3.676 1 68.06 92 GLU B N 1
ATOM 2181 C CA . GLU B 1 92 ? 20.812 21.953 2.924 1 68.06 92 GLU B CA 1
ATOM 2182 C C . GLU B 1 92 ? 20.703 22.469 1.489 1 68.06 92 GLU B C 1
ATOM 2184 O O . GLU B 1 92 ? 19.609 22.766 1.004 1 68.06 92 GLU B O 1
ATOM 2189 N N . THR B 1 93 ? 21.812 22.844 0.926 1 79.94 93 THR B N 1
ATOM 2190 C CA . THR B 1 93 ? 21.906 23.25 -0.471 1 79.94 93 THR B CA 1
ATOM 2191 C C . THR B 1 93 ? 21.344 22.172 -1.389 1 79.94 93 THR B C 1
ATOM 2193 O O . THR B 1 93 ? 21.172 21.031 -0.977 1 79.94 93 THR B O 1
ATOM 2196 N N . LYS B 1 94 ? 20.875 22.516 -2.545 1 85.12 94 LYS B N 1
ATOM 2197 C CA . LYS B 1 94 ? 20.344 21.594 -3.533 1 85.12 94 LYS B CA 1
ATOM 2198 C C . LYS B 1 94 ? 21.328 20.469 -3.828 1 85.12 94 LYS B C 1
ATOM 2200 O O . LYS B 1 94 ? 20.922 19.312 -4.008 1 85.12 94 LYS B O 1
ATOM 2205 N N . TRP B 1 95 ? 22.594 20.844 -3.85 1 86.19 95 TRP B N 1
ATOM 2206 C CA . TRP B 1 95 ? 23.625 19.875 -4.168 1 86.19 95 TRP B CA 1
ATOM 2207 C C . TRP B 1 95 ? 23.719 18.797 -3.082 1 86.19 95 TRP B C 1
ATOM 2209 O O . TRP B 1 95 ? 23.844 17.609 -3.383 1 86.19 95 TRP B O 1
ATOM 2219 N N . THR B 1 96 ? 23.656 19.188 -1.919 1 85.12 96 THR B N 1
ATOM 2220 C CA . THR B 1 96 ? 23.734 18.25 -0.804 1 85.12 96 THR B CA 1
ATOM 2221 C C . THR B 1 96 ? 22.516 17.344 -0.781 1 85.12 96 THR B C 1
ATOM 2223 O O . THR B 1 96 ? 22.641 16.141 -0.476 1 85.12 96 THR B O 1
ATOM 2226 N N . ARG B 1 97 ? 21.438 17.891 -1.208 1 88.12 97 ARG B N 1
ATOM 2227 C CA . ARG B 1 97 ? 20.203 17.109 -1.272 1 88.12 97 ARG B CA 1
ATOM 2228 C C . ARG B 1 97 ? 20.297 16.047 -2.369 1 88.12 97 ARG B C 1
ATOM 2230 O O . ARG B 1 97 ? 19.875 14.906 -2.17 1 88.12 97 ARG B O 1
ATOM 2237 N N . PHE B 1 98 ? 20.875 16.516 -3.428 1 90.19 98 PHE B N 1
ATOM 2238 C CA . PHE B 1 98 ? 21.047 15.602 -4.559 1 90.19 98 PHE B CA 1
ATOM 2239 C C . PHE B 1 98 ? 22 14.477 -4.211 1 90.19 98 PHE B C 1
ATOM 2241 O O . PHE B 1 98 ? 21.734 13.305 -4.5 1 90.19 98 PHE B O 1
ATOM 2248 N N . THR B 1 99 ? 23.047 14.797 -3.572 1 90.94 99 THR B N 1
ATOM 2249 C CA . THR B 1 99 ? 24.031 13.789 -3.195 1 90.94 99 THR B CA 1
ATOM 2250 C C . THR B 1 99 ? 23.453 12.82 -2.174 1 90.94 99 THR B C 1
ATOM 2252 O O . THR B 1 99 ? 23.656 11.602 -2.281 1 90.94 99 THR B O 1
ATOM 2255 N N . TYR B 1 100 ? 22.766 13.383 -1.247 1 92.38 100 TYR B N 1
ATOM 2256 C CA . TYR B 1 100 ? 22.125 12.555 -0.225 1 92.38 100 TYR B CA 1
ATOM 2257 C C . TYR B 1 100 ? 21.156 11.562 -0.852 1 92.38 100 TYR B C 1
ATOM 2259 O O . TYR B 1 100 ? 21.156 10.375 -0.499 1 92.38 100 TYR B O 1
ATOM 2267 N N . PHE B 1 101 ? 20.453 12.031 -1.845 1 94.31 101 PHE B N 1
ATOM 2268 C CA . PHE B 1 101 ? 19.469 11.227 -2.572 1 94.31 101 PHE B CA 1
ATOM 2269 C C . PHE B 1 101 ? 20.156 10.07 -3.295 1 94.31 101 PHE B C 1
ATOM 2271 O O . PHE B 1 101 ? 19.797 8.906 -3.107 1 94.31 101 PHE B O 1
ATOM 2278 N N . PHE B 1 102 ? 21.219 10.297 -3.947 1 94.5 102 PHE B N 1
ATOM 2279 C CA . PHE B 1 102 ? 21.875 9.289 -4.77 1 94.5 102 PHE B CA 1
ATOM 2280 C C . PHE B 1 102 ? 22.703 8.336 -3.91 1 94.5 102 PHE B C 1
ATOM 2282 O O . PHE B 1 102 ? 22.844 7.152 -4.234 1 94.5 102 PHE B O 1
ATOM 2289 N N . VAL B 1 103 ? 23.188 8.852 -2.812 1 93.88 103 VAL B N 1
ATOM 2290 C CA . VAL B 1 103 ? 23.938 7.977 -1.905 1 93.88 103 VAL B CA 1
ATOM 2291 C C . VAL B 1 103 ? 22.984 6.934 -1.312 1 93.88 103 VAL B C 1
ATOM 2293 O O . VAL B 1 103 ? 23.312 5.746 -1.267 1 93.88 103 VAL B O 1
ATOM 2296 N N . TRP B 1 104 ? 21.859 7.367 -0.927 1 94.75 104 TRP B N 1
ATOM 2297 C CA . TRP B 1 104 ? 20.875 6.449 -0.36 1 94.75 104 TRP B CA 1
ATOM 2298 C C . TRP B 1 104 ? 20.438 5.426 -1.396 1 94.75 104 TRP B C 1
ATOM 2300 O O . TRP B 1 104 ? 20.375 4.227 -1.109 1 94.75 104 TRP B O 1
ATOM 2310 N N . ILE B 1 105 ? 20.125 5.891 -2.58 1 96.25 105 ILE B N 1
ATOM 2311 C CA . ILE B 1 105 ? 19.656 5.016 -3.648 1 96.25 105 ILE B CA 1
ATOM 2312 C C . ILE B 1 105 ? 20.75 3.994 -3.992 1 96.25 105 ILE B C 1
ATOM 2314 O O . ILE B 1 105 ? 20.453 2.807 -4.156 1 96.25 105 ILE B O 1
ATOM 2318 N N . SER B 1 106 ? 21.938 4.523 -4.055 1 95.69 106 SER B N 1
ATOM 2319 C CA . SER B 1 106 ? 23.047 3.629 -4.383 1 95.69 106 SER B CA 1
ATOM 2320 C C . SER B 1 106 ? 23.266 2.596 -3.283 1 95.69 106 SER B C 1
ATOM 2322 O O . SER B 1 106 ? 23.516 1.422 -3.568 1 95.69 106 SER B O 1
ATOM 2324 N N . ALA B 1 107 ? 23.219 3.018 -2.068 1 95.19 107 ALA B N 1
ATOM 2325 C CA . ALA B 1 107 ? 23.375 2.092 -0.949 1 95.19 107 ALA B CA 1
ATOM 2326 C C . ALA B 1 107 ? 22.312 1.005 -0.982 1 95.19 107 ALA B C 1
ATOM 2328 O O . ALA B 1 107 ? 22.609 -0.177 -0.802 1 95.19 107 ALA B O 1
ATOM 2329 N N . ILE B 1 108 ? 21.078 1.367 -1.28 1 95.38 108 ILE B N 1
ATOM 2330 C CA . ILE B 1 108 ? 19.969 0.423 -1.334 1 95.38 108 ILE B CA 1
ATOM 2331 C C . ILE B 1 108 ? 20.141 -0.522 -2.52 1 95.38 108 ILE B C 1
ATOM 2333 O O . ILE B 1 108 ? 19.875 -1.721 -2.412 1 95.38 108 ILE B O 1
ATOM 2337 N N . THR B 1 109 ? 20.625 0.085 -3.611 1 95.44 109 THR B N 1
ATOM 2338 C CA . THR B 1 109 ? 20.844 -0.73 -4.801 1 95.44 109 THR B CA 1
ATOM 2339 C C . THR B 1 109 ? 21.938 -1.763 -4.555 1 95.44 109 THR B C 1
ATOM 2341 O O . THR B 1 109 ? 21.828 -2.91 -4.992 1 95.44 109 THR B O 1
ATOM 2344 N N . ILE B 1 110 ? 22.984 -1.347 -3.877 1 94.69 110 ILE B N 1
ATOM 2345 C CA . ILE B 1 110 ? 24.047 -2.281 -3.533 1 94.69 110 ILE B CA 1
ATOM 2346 C C . ILE B 1 110 ? 23.484 -3.414 -2.678 1 94.69 110 ILE B C 1
ATOM 2348 O O . ILE B 1 110 ? 23.797 -4.586 -2.904 1 94.69 110 ILE B O 1
ATOM 2352 N N . PHE B 1 111 ? 22.703 -3.059 -1.72 1 93.56 111 PHE B N 1
ATOM 2353 C CA . PHE B 1 111 ? 22.031 -4.055 -0.889 1 93.56 111 PHE B CA 1
ATOM 2354 C C . PHE B 1 111 ? 21.203 -5 -1.742 1 93.56 111 PHE B C 1
ATOM 2356 O O . PHE B 1 111 ? 21.219 -6.215 -1.545 1 93.56 111 PHE B O 1
ATOM 2363 N N . ASP B 1 112 ? 20.484 -4.461 -2.697 1 93.69 112 ASP B N 1
ATOM 2364 C CA . ASP B 1 112 ? 19.625 -5.219 -3.609 1 93.69 112 ASP B CA 1
ATOM 2365 C C . ASP B 1 112 ? 20.453 -6.191 -4.449 1 93.69 112 ASP B C 1
ATOM 2367 O O . ASP B 1 112 ? 20.062 -7.344 -4.641 1 93.69 112 ASP B O 1
ATOM 2371 N N . ILE B 1 113 ? 21.578 -5.734 -4.879 1 93.69 113 ILE B N 1
ATOM 2372 C CA . ILE B 1 113 ? 22.469 -6.551 -5.695 1 93.69 113 ILE B CA 1
ATOM 2373 C C . ILE B 1 113 ? 23 -7.723 -4.867 1 93.69 113 ILE B C 1
ATOM 2375 O O . ILE B 1 113 ? 23.094 -8.844 -5.367 1 93.69 113 ILE B O 1
ATOM 2379 N N . ILE B 1 114 ? 23.344 -7.449 -3.641 1 93 114 ILE B N 1
ATOM 2380 C CA . ILE B 1 114 ? 23.844 -8.484 -2.744 1 93 114 ILE B CA 1
ATOM 2381 C C . ILE B 1 114 ? 22.781 -9.555 -2.539 1 93 114 ILE B C 1
ATOM 2383 O O . ILE B 1 114 ? 23.062 -10.75 -2.582 1 93 114 ILE B O 1
ATOM 2387 N N . ILE B 1 115 ? 21.531 -9.117 -2.354 1 92.38 115 ILE B N 1
ATOM 2388 C CA . ILE B 1 115 ? 20.422 -10.039 -2.152 1 92.38 115 ILE B CA 1
ATOM 2389 C C . ILE B 1 115 ? 20.203 -10.875 -3.416 1 92.38 115 ILE B C 1
ATOM 2391 O O . ILE B 1 115 ? 20 -12.086 -3.342 1 92.38 115 ILE B O 1
ATOM 2395 N N . GLU B 1 116 ? 20.281 -10.234 -4.566 1 92.81 116 GLU B N 1
ATOM 2396 C CA . GLU B 1 116 ? 20.078 -10.914 -5.848 1 92.81 116 GLU B CA 1
ATOM 2397 C C . GLU B 1 116 ? 21.188 -11.93 -6.117 1 92.81 116 GLU B C 1
ATOM 2399 O O . GLU B 1 116 ? 20.922 -13.023 -6.617 1 92.81 116 GLU B O 1
ATOM 2404 N N . LYS B 1 117 ? 22.391 -11.625 -5.727 1 92 117 LYS B N 1
ATOM 2405 C CA . LYS B 1 117 ? 23.547 -12.453 -6.055 1 92 117 LYS B CA 1
ATOM 2406 C C . LYS B 1 117 ? 23.688 -13.625 -5.09 1 92 117 LYS B C 1
ATOM 2408 O O . LYS B 1 117 ? 24.078 -14.727 -5.492 1 92 117 LYS B O 1
ATOM 2413 N N . TYR B 1 118 ? 23.25 -13.43 -3.879 1 92.12 118 TYR B N 1
ATOM 2414 C CA . TYR B 1 118 ? 23.609 -14.422 -2.875 1 92.12 118 TYR B CA 1
ATOM 2415 C C . TYR B 1 118 ? 22.375 -15.125 -2.334 1 92.12 118 TYR B C 1
ATOM 2417 O O . TYR B 1 118 ? 22.469 -16.016 -1.488 1 92.12 118 TYR B O 1
ATOM 2425 N N . THR B 1 119 ? 21.234 -14.664 -2.82 1 91.94 119 THR B N 1
ATOM 2426 C CA . THR B 1 119 ? 20.016 -15.297 -2.328 1 91.94 119 THR B CA 1
ATOM 2427 C C . THR B 1 119 ? 19.016 -15.516 -3.467 1 91.94 119 THR B C 1
ATOM 2429 O O . THR B 1 119 ? 19.25 -15.07 -4.594 1 91.94 119 THR B O 1
ATOM 2432 N N . ASP B 1 120 ? 17.969 -16.25 -3.195 1 92.12 120 ASP B N 1
ATOM 2433 C CA . ASP B 1 120 ? 16.906 -16.484 -4.172 1 92.12 120 ASP B CA 1
ATOM 2434 C C . ASP B 1 120 ? 15.68 -15.633 -3.852 1 92.12 120 ASP B C 1
ATOM 2436 O O . ASP B 1 120 ? 14.57 -15.953 -4.289 1 92.12 120 ASP B O 1
ATOM 2440 N N . LEU B 1 121 ? 15.859 -14.586 -3.051 1 91.12 121 LEU B N 1
ATOM 2441 C CA . LEU B 1 121 ? 14.742 -13.742 -2.633 1 91.12 121 LEU B CA 1
ATOM 2442 C C . LEU B 1 121 ? 14.336 -12.789 -3.75 1 91.12 121 LEU B C 1
ATOM 2444 O O . LEU B 1 121 ? 13.172 -12.375 -3.826 1 91.12 121 LEU B O 1
ATOM 2448 N N . LEU B 1 122 ? 15.273 -12.445 -4.5 1 91.25 122 LEU B N 1
ATOM 2449 C CA . LEU B 1 122 ? 15.055 -11.531 -5.613 1 91.25 122 LEU B CA 1
ATOM 2450 C C . LEU B 1 122 ? 15.953 -11.875 -6.793 1 91.25 122 LEU B C 1
ATOM 2452 O O . LEU B 1 122 ? 17.156 -12.109 -6.617 1 91.25 122 LEU B O 1
ATOM 2456 N N . GLU B 1 123 ? 15.375 -12 -7.926 1 92.5 123 GLU B N 1
ATOM 2457 C CA . GLU B 1 123 ? 16.125 -12.297 -9.141 1 92.5 123 GLU B CA 1
ATOM 2458 C C . GLU B 1 123 ? 15.828 -11.281 -10.234 1 92.5 123 GLU B C 1
ATOM 2460 O O . GLU B 1 123 ? 14.664 -10.969 -10.508 1 92.5 123 GLU B O 1
ATOM 2465 N N . TYR B 1 124 ? 16.969 -10.859 -10.742 1 91.62 124 TYR B N 1
ATOM 2466 C CA . TYR B 1 124 ? 16.828 -9.914 -11.852 1 91.62 124 TYR B CA 1
ATOM 2467 C C . TYR B 1 124 ? 16.484 -10.641 -13.148 1 91.62 124 TYR B C 1
ATOM 2469 O O . TYR B 1 124 ? 17.109 -11.648 -13.492 1 91.62 124 TYR B O 1
ATOM 2477 N N . GLY B 1 125 ? 15.43 -10.258 -13.789 1 90.38 125 GLY B N 1
ATOM 2478 C CA . GLY B 1 125 ? 15.125 -10.727 -15.133 1 90.38 125 GLY B CA 1
ATOM 2479 C C . GLY B 1 125 ? 15.688 -9.828 -16.219 1 90.38 125 GLY B C 1
ATOM 2480 O O . GLY B 1 125 ? 16.906 -9.695 -16.344 1 90.38 125 GLY B O 1
ATOM 2481 N N . PHE B 1 126 ? 14.781 -9.109 -16.734 1 86.94 126 PHE B N 1
ATOM 2482 C CA . PHE B 1 126 ? 15.211 -8.188 -17.781 1 86.94 126 PHE B CA 1
ATOM 2483 C C . PHE B 1 126 ? 15.844 -6.938 -17.172 1 86.94 126 PHE B C 1
ATOM 2485 O O . PHE B 1 126 ? 16.672 -6.289 -17.797 1 86.94 126 PHE B O 1
ATOM 2492 N N . LEU B 1 127 ? 15.453 -6.758 -15.953 1 83.06 127 LEU B N 1
ATOM 2493 C CA . LEU B 1 127 ? 15.992 -5.594 -15.258 1 83.06 127 LEU B CA 1
ATOM 2494 C C . LEU B 1 127 ? 17.344 -5.91 -14.633 1 83.06 127 LEU B C 1
ATOM 2496 O O . LEU B 1 127 ? 17.438 -6.707 -13.695 1 83.06 127 LEU B O 1
ATOM 2500 N N . THR B 1 128 ? 18.391 -5.398 -15.219 1 87.81 128 THR B N 1
ATOM 2501 C CA . THR B 1 128 ? 19.734 -5.566 -14.664 1 87.81 128 THR B CA 1
ATOM 2502 C C . THR B 1 128 ? 19.938 -4.621 -13.484 1 87.81 128 THR B C 1
ATOM 2504 O O . THR B 1 128 ? 19 -3.957 -13.031 1 87.81 128 THR B O 1
ATOM 2507 N N . TRP B 1 129 ? 21.172 -4.605 -13.008 1 88.88 129 TRP B N 1
ATOM 2508 C CA . TRP B 1 129 ? 21.5 -3.785 -11.844 1 88.88 129 TRP B CA 1
ATOM 2509 C C . TRP B 1 129 ? 21.281 -2.305 -12.148 1 88.88 129 TRP B C 1
ATOM 2511 O O . TRP B 1 129 ? 20.828 -1.546 -11.289 1 88.88 129 TRP B O 1
ATOM 2521 N N . TYR B 1 130 ? 21.594 -1.914 -13.359 1 90.94 130 TYR B N 1
ATOM 2522 C CA . TYR B 1 130 ? 21.406 -0.511 -13.711 1 90.94 130 TYR B CA 1
ATOM 2523 C C . TYR B 1 130 ? 19.922 -0.174 -13.812 1 90.94 130 TYR B C 1
ATOM 2525 O O . TYR B 1 130 ? 19.5 0.921 -13.438 1 90.94 130 TYR B O 1
ATOM 2533 N N . GLY B 1 131 ? 19.172 -1.108 -14.336 1 92.31 131 GLY B N 1
ATOM 2534 C CA . GLY B 1 131 ? 17.734 -0.922 -14.391 1 92.31 131 GLY B CA 1
ATOM 2535 C C . GLY B 1 131 ? 17.094 -0.818 -13.023 1 92.31 131 GLY B C 1
ATOM 2536 O O . GLY B 1 131 ? 16.172 -0.024 -12.82 1 92.31 131 GLY B O 1
ATOM 2537 N N . MET B 1 132 ? 17.656 -1.621 -12.148 1 92.88 132 MET B N 1
ATOM 2538 C CA . MET B 1 132 ? 17.125 -1.593 -10.781 1 92.88 132 MET B CA 1
ATOM 2539 C C . MET B 1 132 ? 17.453 -0.262 -10.109 1 92.88 132 MET B C 1
ATOM 2541 O O . MET B 1 132 ? 16.625 0.264 -9.352 1 92.88 132 MET B O 1
ATOM 2545 N N . TRP B 1 133 ? 18.672 0.267 -10.406 1 94.88 133 TRP B N 1
ATOM 2546 C CA . TRP B 1 133 ? 19.047 1.574 -9.875 1 94.88 133 TRP B CA 1
ATOM 2547 C C . TRP B 1 133 ? 18.078 2.652 -10.352 1 94.88 133 TRP B C 1
ATOM 2549 O O . TRP B 1 133 ? 17.609 3.471 -9.555 1 94.88 133 TRP B O 1
ATOM 2559 N N . ILE B 1 134 ? 17.672 2.623 -11.586 1 94.81 134 ILE B N 1
ATOM 2560 C CA . ILE B 1 134 ? 16.734 3.574 -12.164 1 94.81 134 ILE B CA 1
ATOM 2561 C C . ILE B 1 134 ? 15.344 3.373 -11.547 1 94.81 134 ILE B C 1
ATOM 2563 O O . ILE B 1 134 ? 14.633 4.344 -11.273 1 94.81 134 ILE B O 1
ATOM 2567 N N . TYR B 1 135 ? 15.047 2.064 -11.375 1 94.44 135 TYR B N 1
ATOM 2568 C CA . TYR B 1 135 ? 13.766 1.693 -10.773 1 94.44 135 TYR B CA 1
ATOM 2569 C C . TYR B 1 135 ? 13.625 2.305 -9.383 1 94.44 135 TYR B C 1
ATOM 2571 O O . TYR B 1 135 ? 12.602 2.916 -9.07 1 94.44 135 TYR B O 1
ATOM 2579 N N . ILE B 1 136 ? 14.656 2.232 -8.578 1 95.31 136 ILE B N 1
ATOM 2580 C CA . ILE B 1 136 ? 14.625 2.732 -7.207 1 95.31 136 ILE B CA 1
ATOM 2581 C C . ILE B 1 136 ? 14.641 4.258 -7.215 1 95.31 136 ILE B C 1
ATOM 2583 O O . ILE B 1 136 ? 13.953 4.895 -6.41 1 95.31 136 ILE B O 1
ATOM 2587 N N . VAL B 1 137 ? 15.391 4.879 -8.141 1 96.25 137 VAL B N 1
ATOM 2588 C CA . VAL B 1 137 ? 15.398 6.328 -8.297 1 96.25 137 VAL B CA 1
ATOM 2589 C C . VAL B 1 137 ? 13.977 6.824 -8.57 1 96.25 137 VAL B C 1
ATOM 2591 O O . VAL B 1 137 ? 13.516 7.785 -7.945 1 96.25 137 VAL B O 1
ATOM 2594 N N . PHE B 1 138 ? 13.352 6.137 -9.469 1 96.19 138 PHE B N 1
ATOM 2595 C CA . PHE B 1 138 ? 12 6.527 -9.859 1 96.19 138 PHE B CA 1
ATOM 2596 C C . PHE B 1 138 ? 11.039 6.43 -8.68 1 96.19 138 PHE B C 1
ATOM 2598 O O . PHE B 1 138 ? 10.289 7.367 -8.398 1 96.19 138 PHE B O 1
ATOM 2605 N N . LEU B 1 139 ? 11.102 5.301 -7.93 1 96.12 139 LEU B N 1
ATOM 2606 C CA . LEU B 1 139 ? 10.211 5.082 -6.797 1 96.12 139 LEU B CA 1
ATOM 2607 C C . LEU B 1 139 ? 10.469 6.105 -5.695 1 96.12 139 LEU B C 1
ATOM 2609 O O . LEU B 1 139 ? 9.523 6.66 -5.125 1 96.12 139 LEU B O 1
ATOM 2613 N N . PHE B 1 140 ? 11.742 6.367 -5.414 1 96.44 140 PHE B N 1
ATOM 2614 C CA . PHE B 1 140 ? 12.109 7.336 -4.387 1 96.44 140 PHE B CA 1
ATOM 2615 C C . PHE B 1 140 ? 11.68 8.742 -4.785 1 96.44 140 PHE B C 1
ATOM 2617 O O . PHE B 1 140 ? 11.148 9.492 -3.965 1 96.44 140 PHE B O 1
ATOM 2624 N N . PHE B 1 141 ? 11.852 9.031 -6.039 1 95.94 141 PHE B N 1
ATOM 2625 C CA . PHE B 1 141 ? 11.539 10.367 -6.531 1 95.94 141 PHE B CA 1
ATOM 2626 C C . PHE B 1 141 ? 10.039 10.625 -6.477 1 95.94 141 PHE B C 1
ATOM 2628 O O . PHE B 1 141 ? 9.594 11.648 -5.957 1 95.94 141 PHE B O 1
ATOM 2635 N N . VAL B 1 142 ? 9.289 9.734 -6.969 1 95.56 142 VAL B N 1
ATOM 2636 C CA . VAL B 1 142 ? 7.84 9.898 -7.012 1 95.56 142 VAL B CA 1
ATOM 2637 C C . VAL B 1 142 ? 7.277 9.938 -5.594 1 95.56 142 VAL B C 1
ATOM 2639 O O . VAL B 1 142 ? 6.402 10.75 -5.285 1 95.56 142 VAL B O 1
ATOM 2642 N N . SER B 1 143 ? 7.766 9.047 -4.754 1 95.88 143 SER B N 1
ATOM 2643 C CA . SER B 1 143 ? 7.305 9.008 -3.369 1 95.88 143 SER B CA 1
ATOM 2644 C C . SER B 1 143 ? 7.66 10.289 -2.627 1 95.88 143 SER B C 1
ATOM 2646 O O . SER B 1 143 ? 6.848 10.82 -1.866 1 95.88 143 SER B O 1
ATOM 2648 N N . GLN B 1 144 ? 8.875 10.789 -2.885 1 94.38 144 GLN B N 1
ATOM 2649 C CA . GLN B 1 144 ? 9.289 12.039 -2.256 1 94.38 144 GLN B CA 1
ATOM 2650 C C . GLN B 1 144 ? 8.438 13.211 -2.732 1 94.38 144 GLN B C 1
ATOM 2652 O O . GLN B 1 144 ? 8.039 14.055 -1.933 1 94.38 144 GLN B O 1
ATOM 2657 N N . ALA B 1 145 ? 8.219 13.227 -3.986 1 92.81 145 ALA B N 1
ATOM 2658 C CA . ALA B 1 145 ? 7.387 14.289 -4.547 1 92.81 145 ALA B CA 1
ATOM 2659 C C . ALA B 1 145 ? 5.984 14.258 -3.947 1 92.81 145 ALA B C 1
ATOM 2661 O O . ALA B 1 145 ? 5.418 15.305 -3.631 1 92.81 145 ALA B O 1
ATOM 2662 N N . CYS B 1 146 ? 5.508 13.117 -3.74 1 92.38 146 CYS B N 1
ATOM 2663 C CA . CYS B 1 146 ? 4.18 12.953 -3.16 1 92.38 146 CYS B CA 1
ATOM 2664 C C . CYS B 1 146 ? 4.168 13.383 -1.696 1 92.38 146 CYS B C 1
ATOM 2666 O O . CYS B 1 146 ? 3.266 14.094 -1.26 1 92.38 146 CYS B O 1
ATOM 2668 N N . CYS B 1 147 ? 5.098 12.961 -1.003 1 91.69 147 CYS B N 1
ATOM 2669 C CA . CYS B 1 147 ? 5.199 13.336 0.401 1 91.69 147 CYS B CA 1
ATOM 2670 C C . CYS B 1 147 ? 5.328 14.852 0.549 1 91.69 147 CYS B C 1
ATOM 2672 O O . CYS B 1 147 ? 4.691 15.453 1.417 1 91.69 147 CYS B O 1
ATOM 2674 N N . ASN B 1 148 ? 6.188 15.477 -0.31 1 89.25 148 ASN B N 1
ATOM 2675 C CA . ASN B 1 148 ? 6.363 16.922 -0.273 1 89.25 148 ASN B CA 1
ATOM 2676 C C . ASN B 1 148 ? 5.059 17.656 -0.58 1 89.25 148 ASN B C 1
ATOM 2678 O O . ASN B 1 148 ? 4.773 18.703 0.015 1 89.25 148 ASN B O 1
ATOM 2682 N N . TRP B 1 149 ? 4.426 17.109 -1.53 1 86.31 149 TRP B N 1
ATOM 2683 C CA . TRP B 1 149 ? 3.133 17.688 -1.867 1 86.31 149 TRP B CA 1
ATOM 2684 C C . TRP B 1 149 ? 2.174 17.609 -0.685 1 86.31 149 TRP B C 1
ATOM 2686 O O . TRP B 1 149 ? 1.431 18.547 -0.409 1 86.31 149 TRP B O 1
ATOM 2696 N N . PHE B 1 150 ? 2.227 16.547 0.023 1 84.25 150 PHE B N 1
ATOM 2697 C CA . PHE B 1 150 ? 1.342 16.328 1.161 1 84.25 150 PHE B CA 1
ATOM 2698 C C . PHE B 1 150 ? 1.696 17.266 2.307 1 84.25 150 PHE B C 1
ATOM 2700 O O . PHE B 1 150 ? 0.81 17.859 2.936 1 84.25 150 PHE B O 1
ATOM 2707 N N . PHE B 1 151 ? 2.9 17.484 2.564 1 80.75 151 PHE B N 1
ATOM 2708 C CA . PHE B 1 151 ? 3.33 18.266 3.719 1 80.75 151 PHE B CA 1
ATOM 2709 C C . PHE B 1 151 ? 3.502 19.734 3.344 1 80.75 151 PHE B C 1
ATOM 2711 O O . PHE B 1 151 ? 3.592 20.594 4.219 1 80.75 151 PHE B O 1
ATOM 2718 N N . LYS B 1 152 ? 3.879 20 2.129 1 70.56 152 LYS B N 1
ATOM 2719 C CA . LYS B 1 152 ? 3.938 21.406 1.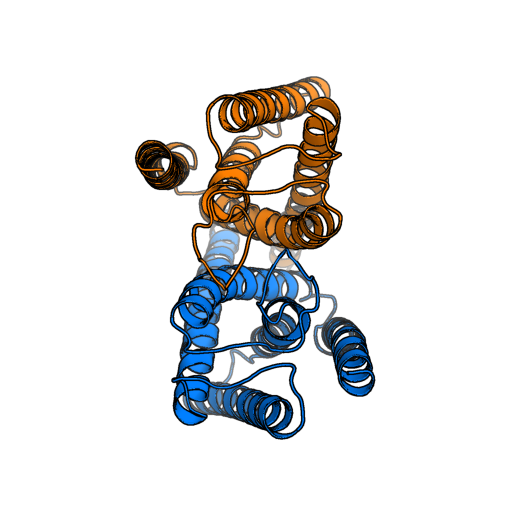734 1 70.56 152 LYS B CA 1
ATOM 2720 C C . LYS B 1 152 ? 2.682 22.156 2.174 1 70.56 152 LYS B C 1
ATOM 2722 O O . LYS B 1 152 ? 2.762 23.281 2.656 1 70.56 152 LYS B O 1
ATOM 2727 N N . ASP B 1 153 ? 1.576 21.578 1.835 1 52.53 153 ASP B N 1
ATOM 2728 C CA . ASP B 1 153 ? 0.324 22.266 2.135 1 52.53 153 ASP B CA 1
ATOM 2729 C C . ASP B 1 153 ? 0.091 22.359 3.643 1 52.53 153 ASP B C 1
ATOM 2731 O O . ASP B 1 153 ? -0.6 23.25 4.121 1 52.53 153 ASP B O 1
ATOM 2735 N N . LYS B 1 154 ? 0.495 21.422 4.332 1 52.59 154 LYS B N 1
ATOM 2736 C CA . LYS B 1 154 ? 0.302 21.547 5.777 1 52.59 154 LYS B CA 1
ATOM 2737 C C . LYS B 1 154 ? 1.029 22.766 6.336 1 52.59 154 LYS B C 1
ATOM 2739 O O . LYS B 1 154 ? 0.557 23.391 7.281 1 52.59 154 LYS B O 1
ATOM 2744 N N . ALA B 1 155 ? 2.176 23.094 5.828 1 46.84 155 ALA B N 1
ATOM 2745 C CA . ALA B 1 155 ? 2.688 24.422 6.133 1 46.84 155 ALA B CA 1
ATOM 2746 C C . ALA B 1 155 ? 1.686 25.5 5.73 1 46.84 155 ALA B C 1
ATOM 2748 O O . ALA B 1 155 ? 1.542 26.516 6.418 1 46.84 155 ALA B O 1
ATOM 2749 N N . LEU B 1 156 ? 1.043 25.359 4.652 1 41.56 156 LEU B N 1
ATOM 2750 C CA . LEU B 1 156 ? -0.067 26.219 4.273 1 41.56 156 LEU B CA 1
ATOM 2751 C C . LEU B 1 156 ? -1.277 25.984 5.168 1 41.56 156 LEU B C 1
ATOM 2753 O O . LEU B 1 156 ? -1.971 26.922 5.555 1 41.56 156 LEU B O 1
ATOM 2757 N N . PHE B 1 157 ? -1.576 24.859 5.398 1 41.88 157 PHE B N 1
ATOM 2758 C CA . PHE B 1 157 ? -2.697 24.562 6.285 1 41.88 157 PHE B CA 1
ATOM 2759 C C . PHE B 1 157 ? -2.457 25.156 7.672 1 41.88 157 PHE B C 1
ATOM 2761 O O . PHE B 1 157 ? -3.385 25.641 8.312 1 41.88 157 PHE B O 1
ATOM 2768 N N . GLN B 1 158 ? -1.335 25.094 8.078 1 45.09 158 GLN B N 1
ATOM 2769 C CA . GLN B 1 158 ? -0.983 25.812 9.297 1 45.09 158 GLN B CA 1
ATOM 2770 C C . GLN B 1 158 ? -1.086 27.328 9.094 1 45.09 158 GLN B C 1
ATOM 2772 O O . GLN B 1 158 ? -1.501 28.047 10 1 45.09 158 GLN B O 1
ATOM 2777 N N . ALA B 1 159 ? -0.834 27.953 7.988 1 45.41 159 ALA B N 1
ATOM 2778 C CA . ALA B 1 159 ? -0.96 29.375 7.703 1 45.41 159 ALA B CA 1
ATOM 2779 C C . ALA B 1 159 ? -2.426 29.797 7.656 1 45.41 159 ALA B C 1
ATOM 2781 O O . ALA B 1 159 ? -2.793 30.859 8.195 1 45.41 159 ALA B O 1
ATOM 2782 N N . GLU B 1 160 ? -3.254 29.141 7 1 41.5 160 GLU B N 1
ATOM 2783 C CA . GLU B 1 160 ? -4.668 29.484 6.906 1 41.5 160 GLU B CA 1
ATOM 2784 C C . GLU B 1 160 ? -5.344 29.406 8.273 1 41.5 160 GLU B C 1
ATOM 2786 O O . GLU B 1 160 ? -6.219 30.219 8.586 1 41.5 160 GLU B O 1
ATOM 2791 N N . ARG B 1 161 ? -5.031 28.484 9.125 1 43.12 161 ARG B N 1
ATOM 2792 C CA . ARG B 1 161 ? -5.613 28.469 10.461 1 43.12 161 ARG B CA 1
ATOM 2793 C C . ARG B 1 161 ? -5.09 29.625 11.305 1 43.12 161 ARG B C 1
ATOM 2795 O O . ARG B 1 161 ? -5.758 30.078 12.234 1 43.12 161 ARG B O 1
ATOM 2802 N N . ARG B 1 162 ? -3.826 30.047 11.094 1 43.72 162 ARG B N 1
ATOM 2803 C CA . ARG B 1 162 ? -3.371 31.25 11.773 1 43.72 162 ARG B CA 1
ATOM 2804 C C . ARG B 1 162 ? -4.168 32.469 11.32 1 43.72 162 ARG B C 1
ATOM 2806 O O . ARG B 1 162 ? -4.273 33.469 12.055 1 43.72 162 ARG B O 1
ATOM 2813 N N . GLU B 1 163 ? -4.617 32.531 10.125 1 40.31 163 GLU B N 1
ATOM 2814 C CA . GLU B 1 163 ? -5.379 33.688 9.688 1 40.31 163 GLU B CA 1
ATOM 2815 C C . GLU B 1 163 ? -6.84 33.594 10.125 1 40.31 163 GLU B C 1
ATOM 2817 O O . GLU B 1 163 ? -7.566 34.594 10.109 1 40.31 163 GLU B O 1
ATOM 2822 N N . THR B 1 164 ? -7.277 32.281 10.516 1 36 164 THR B N 1
ATOM 2823 C CA . THR B 1 164 ? -8.633 32.344 11.047 1 36 164 THR B CA 1
ATOM 2824 C C . THR B 1 164 ? -8.617 32.344 12.57 1 36 164 THR B C 1
ATOM 2826 O O . THR B 1 164 ? -7.785 31.688 13.195 1 36 164 THR B O 1
#

Solvent-accessible surface area (backbone atoms only — not comparable to full-atom values): 16877 Å² total; per-residue (Å²): 114,70,67,57,52,52,52,51,51,47,43,51,50,49,32,52,50,45,48,60,71,65,32,54,80,92,44,41,66,59,25,51,49,39,22,32,45,32,38,60,49,43,55,66,51,45,39,56,32,30,43,74,42,31,33,45,20,80,51,48,83,36,56,78,17,31,33,51,44,53,63,55,59,60,42,34,48,16,36,52,48,12,44,52,61,67,65,52,65,79,88,49,56,69,65,56,51,50,49,54,51,50,51,52,48,48,53,51,40,52,52,50,48,52,42,37,73,74,40,55,52,33,37,68,48,74,35,46,73,68,49,48,45,52,50,49,48,51,52,53,48,53,33,49,51,50,46,47,58,60,50,54,47,44,60,47,52,48,48,58,52,69,74,94,113,68,67,57,51,51,51,51,52,49,43,52,51,50,32,54,49,44,48,60,71,65,32,54,81,92,45,41,64,59,24,52,49,37,22,32,45,33,38,60,50,43,55,67,52,46,39,56,33,31,44,74,42,30,32,45,20,81,52,48,82,36,55,77,17,29,33,50,45,52,64,54,58,61,42,32,47,17,36,52,48,12,44,53,60,64,66,54,65,80,88,50,56,71,65,56,50,51,50,52,50,51,51,52,47,48,53,50,40,51,52,49,49,50,41,36,74,75,41,55,52,34,38,68,49,74,34,46,73,67,49,46,44,51,51,49,49,50,51,52,49,54,33,47,53,48,47,47,58,59,48,54,46,46,59,46,51,49,49,55,54,69,74,96

InterPro domains:
  IPR048147 CBO0543-like [NF041644] (26-140)

pLDDT: mean 86.88, std 13.34, range [35.19, 97.19]